Protein AF-A0A822LGP0-F1 (afdb_monomer_lite)

Secondary structure (DSSP, 8-state):
--HHHHHHHHHHHHHHHHHHHHHHHHHHHHHHHHHHHHHHHHHHHHHHHHHHHHHHHHHHHHHHHHHHHHHHHHHHHHHHHHHHHSSS--HHHHHHHHHHHHHHHHHHHHHHHHHHHHHHHHHHHHHHHHHH-HHHHHHHHHHHHHH----TTHHHHTTHHHHHHHHHHHHHHHHHHHHHHHTTT-

Organism: NCBI:txid1160280

Structure (mmCIF, N/CA/C/O backbone):
data_AF-A0A822LGP0-F1
#
_entry.id   AF-A0A822LGP0-F1
#
loop_
_atom_site.group_PDB
_atom_site.id
_atom_site.type_symbol
_atom_site.label_atom_id
_atom_site.label_alt_id
_atom_site.label_comp_id
_atom_site.label_asym_id
_atom_site.label_entity_id
_atom_site.label_seq_id
_atom_site.pdbx_PDB_ins_code
_atom_site.Cartn_x
_atom_site.Cartn_y
_atom_site.Cartn_z
_atom_site.occupancy
_atom_site.B_iso_or_equiv
_atom_site.auth_seq_id
_atom_site.auth_comp_id
_atom_site.auth_asym_id
_atom_site.auth_atom_id
_atom_site.pdbx_PDB_model_num
ATOM 1 N N . MET A 1 1 ? -51.149 17.209 74.337 1.00 57.47 1 MET A N 1
ATOM 2 C CA . MET A 1 1 ? -50.536 16.819 73.044 1.00 57.47 1 MET A CA 1
ATOM 3 C C . MET A 1 1 ? -51.115 15.470 72.631 1.00 57.47 1 MET A C 1
ATOM 5 O O . MET A 1 1 ? -50.887 14.489 73.326 1.00 57.47 1 MET A O 1
ATOM 9 N N . ASP A 1 2 ? -51.928 15.445 71.576 1.00 71.00 2 ASP A N 1
ATOM 10 C CA . ASP A 1 2 ? -52.703 14.275 71.132 1.00 71.00 2 ASP A CA 1
ATOM 11 C C . ASP A 1 2 ? -51.810 13.184 70.497 1.00 71.00 2 ASP A C 1
ATOM 13 O O . ASP A 1 2 ? -50.987 13.473 69.624 1.00 71.00 2 ASP A O 1
ATOM 17 N N . LYS A 1 3 ? -51.969 11.924 70.931 1.00 70.44 3 LYS A N 1
ATOM 18 C CA . LYS A 1 3 ? -51.226 10.752 70.423 1.00 70.44 3 LYS A CA 1
ATOM 19 C C . LYS A 1 3 ? -51.500 10.489 68.935 1.00 70.44 3 LYS A C 1
ATOM 21 O O . LYS A 1 3 ? -50.623 9.961 68.249 1.00 70.44 3 LYS A O 1
ATOM 26 N N . SER A 1 4 ? -52.668 10.885 68.425 1.00 71.00 4 SER A N 1
ATOM 27 C CA . SER A 1 4 ? -53.046 10.708 67.016 1.00 71.00 4 SER A CA 1
ATOM 28 C C . SER A 1 4 ? -52.166 11.537 66.068 1.00 71.00 4 SER A C 1
ATOM 30 O O . SER A 1 4 ? -51.710 11.049 65.029 1.00 71.00 4 SER A O 1
ATOM 32 N N . SER A 1 5 ? -51.821 12.770 66.461 1.00 72.25 5 SER A N 1
ATOM 33 C CA . SER A 1 5 ? -51.009 13.671 65.631 1.00 72.25 5 SER A CA 1
ATOM 34 C C . SER A 1 5 ? -49.542 13.234 65.523 1.00 72.25 5 SER A C 1
ATOM 36 O O . SER A 1 5 ? -48.952 13.339 64.444 1.00 72.25 5 SER A O 1
ATOM 38 N N . LYS A 1 6 ? -48.967 12.663 66.596 1.00 76.12 6 LYS A N 1
ATOM 39 C CA . LYS A 1 6 ? -47.601 12.107 66.589 1.00 76.12 6 LYS A CA 1
ATOM 40 C C . LYS A 1 6 ? -47.473 10.903 65.653 1.00 76.12 6 LYS A C 1
ATOM 42 O O . LYS A 1 6 ? -46.559 10.865 64.836 1.00 76.12 6 LYS A O 1
ATOM 47 N N . LYS A 1 7 ? -48.430 9.972 65.693 1.00 77.81 7 LYS A N 1
ATOM 48 C CA . LYS A 1 7 ? -48.413 8.760 64.853 1.00 77.81 7 LYS A CA 1
ATOM 49 C C . LYS A 1 7 ? -48.528 9.082 63.355 1.00 77.81 7 LYS A C 1
ATOM 51 O O . LYS A 1 7 ? -47.908 8.435 62.514 1.00 77.81 7 LYS A O 1
ATOM 56 N N . LYS A 1 8 ? -49.280 10.135 63.012 1.00 80.81 8 LYS A N 1
ATOM 57 C CA . LYS A 1 8 ? -49.404 10.637 61.633 1.00 80.81 8 LYS A CA 1
ATOM 58 C C . LYS A 1 8 ? -48.106 11.261 61.107 1.00 80.81 8 LYS A C 1
ATOM 60 O O . LYS A 1 8 ? -47.816 11.127 59.921 1.00 80.81 8 LYS A O 1
ATOM 65 N N . GLN A 1 9 ? -47.340 11.945 61.958 1.00 81.25 9 GLN A N 1
ATOM 66 C CA . GLN A 1 9 ? -46.025 12.492 61.597 1.00 81.25 9 GLN A CA 1
ATOM 67 C C . GLN A 1 9 ? -45.028 11.361 61.317 1.00 81.25 9 GLN A C 1
ATOM 69 O O . GLN A 1 9 ? -44.390 11.350 60.271 1.00 81.25 9 GLN A O 1
ATOM 74 N N . GLU A 1 10 ? -44.960 10.369 62.201 1.00 83.06 10 GLU A N 1
ATOM 75 C CA . GLU A 1 10 ? -44.023 9.242 62.120 1.00 83.06 10 GLU A CA 1
ATOM 76 C C . GLU A 1 10 ? -44.215 8.394 60.849 1.00 83.06 10 GLU A C 1
ATOM 78 O O . GLU A 1 10 ? -43.260 8.111 60.126 1.00 83.06 10 GLU A O 1
ATOM 83 N N . ASN A 1 11 ? -45.468 8.099 60.487 1.00 84.62 11 ASN A N 1
ATOM 84 C CA . ASN A 1 11 ? -45.787 7.415 59.230 1.00 84.62 11 ASN A CA 1
ATOM 85 C C . ASN A 1 11 ? -45.396 8.233 57.989 1.00 84.62 11 ASN A C 1
ATOM 87 O O . ASN A 1 11 ? -45.060 7.659 56.953 1.00 84.62 11 ASN A O 1
ATOM 91 N N . ARG A 1 12 ? -45.433 9.568 58.084 1.00 84.50 12 ARG A N 1
ATOM 92 C CA . ARG A 1 12 ? -45.050 10.458 56.984 1.00 84.50 12 ARG A CA 1
ATOM 93 C C . ARG A 1 12 ? -43.540 10.433 56.753 1.00 84.50 12 ARG A C 1
ATOM 95 O O . ARG A 1 12 ? -43.125 10.371 55.602 1.00 84.50 12 ARG A O 1
ATOM 102 N N . TRP A 1 13 ? -42.747 10.428 57.826 1.00 85.50 13 TRP A N 1
ATOM 103 C CA . TRP A 1 13 ? -41.287 10.296 57.761 1.00 85.50 13 TRP A CA 1
ATOM 104 C C . TRP A 1 13 ? -40.871 8.942 57.194 1.00 85.50 13 TRP A C 1
ATOM 106 O O . TRP A 1 13 ? -40.110 8.893 56.232 1.00 85.50 13 TRP A O 1
ATOM 116 N N . LYS A 1 14 ? -41.483 7.857 57.683 1.00 88.94 14 LYS A N 1
ATOM 117 C CA . LYS A 1 14 ? -41.232 6.504 57.174 1.00 88.94 14 LYS A CA 1
ATOM 118 C C . LYS A 1 14 ? -41.532 6.376 55.677 1.00 88.94 14 LYS A C 1
ATOM 120 O O . LYS A 1 14 ? -40.741 5.816 54.925 1.00 88.94 14 LYS A O 1
ATOM 125 N N . TRP A 1 15 ? -42.654 6.940 55.228 1.00 90.88 15 TRP A N 1
ATOM 126 C CA . TRP A 1 15 ? -43.003 6.971 53.807 1.00 90.88 15 TRP A CA 1
ATOM 127 C C . TRP A 1 15 ? -41.983 7.758 52.971 1.00 90.88 15 TRP A C 1
ATOM 129 O O . TRP A 1 15 ? -41.655 7.347 51.857 1.00 90.88 15 TRP A O 1
ATOM 139 N N . TRP A 1 16 ? -41.472 8.870 53.507 1.00 83.06 16 TRP A N 1
ATOM 140 C CA . TRP A 1 16 ? -40.491 9.718 52.831 1.00 83.06 16 TRP A CA 1
ATOM 141 C C . TRP A 1 16 ? -39.142 9.007 52.659 1.00 83.06 16 TRP A C 1
ATOM 143 O O . TRP A 1 16 ? -38.559 9.049 51.574 1.00 83.06 16 TRP A O 1
ATOM 153 N N . ASP A 1 17 ? -38.693 8.284 53.684 1.00 90.81 17 ASP A N 1
ATOM 154 C CA . ASP A 1 17 ? -37.463 7.489 53.637 1.00 90.81 17 ASP A CA 1
ATOM 155 C C . ASP A 1 17 ? -37.571 6.328 52.640 1.00 90.81 17 ASP A C 1
ATOM 157 O O . ASP A 1 17 ? -36.686 6.135 51.799 1.00 90.81 17 ASP A O 1
ATOM 161 N N . ASP A 1 18 ? -38.693 5.604 52.654 1.00 90.56 18 ASP A N 1
ATOM 162 C CA . ASP A 1 18 ? -38.962 4.525 51.698 1.00 90.56 18 ASP A CA 1
ATOM 163 C C . ASP A 1 18 ? -39.040 5.049 50.257 1.00 90.56 18 ASP A C 1
ATOM 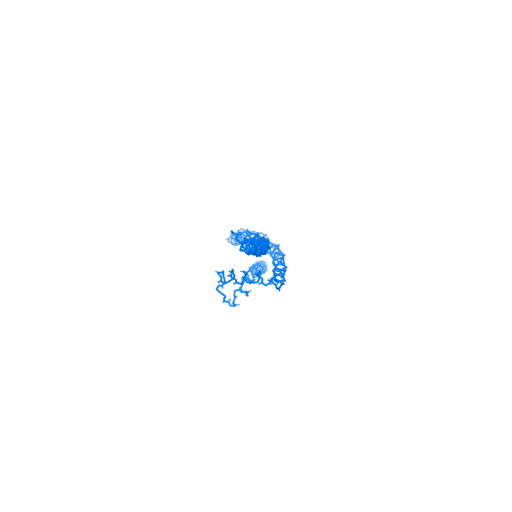165 O O . ASP A 1 18 ? -38.560 4.407 49.315 1.00 90.56 18 ASP A O 1
ATOM 169 N N . PHE A 1 19 ? -39.633 6.228 50.058 1.00 90.31 19 PHE A N 1
ATOM 170 C CA . PHE A 1 19 ? -39.686 6.879 48.753 1.00 90.31 19 PHE A CA 1
ATOM 171 C C . PHE A 1 19 ? -38.288 7.256 48.252 1.00 90.31 19 PHE A C 1
ATOM 173 O O . PHE A 1 19 ? -37.938 6.923 47.115 1.00 90.31 19 PHE A O 1
ATOM 180 N N . LYS A 1 20 ? -3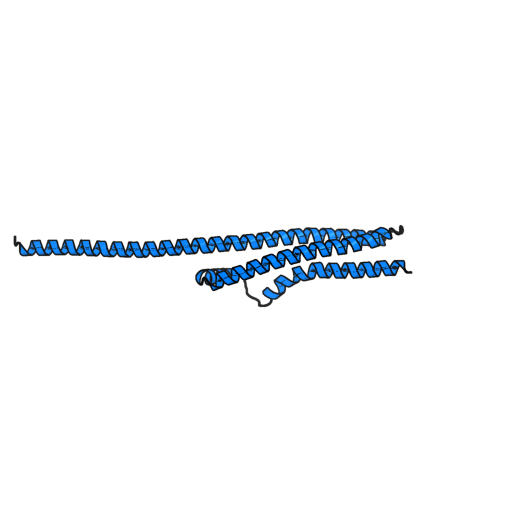7.468 7.879 49.103 1.00 90.62 20 LYS A N 1
ATOM 181 C CA . LYS A 1 20 ? -36.096 8.276 48.769 1.00 90.62 20 LYS A CA 1
ATOM 182 C C . LYS A 1 20 ? -35.235 7.067 48.402 1.00 90.62 20 LYS A C 1
ATOM 184 O O . LYS A 1 20 ? -34.623 7.053 47.337 1.00 90.62 20 LYS A O 1
ATOM 189 N N . LYS A 1 21 ? -35.296 6.001 49.205 1.00 89.62 21 LYS A N 1
ATOM 190 C CA . LYS A 1 21 ? -34.559 4.750 48.972 1.00 89.62 21 LYS A CA 1
ATOM 191 C C . LYS A 1 21 ? -34.918 4.098 47.635 1.00 89.62 21 LYS A C 1
ATOM 193 O O . LYS A 1 21 ? -34.033 3.635 46.915 1.00 89.62 21 LYS A O 1
ATOM 198 N N . ARG A 1 22 ? -36.205 4.095 47.264 1.00 87.56 22 ARG A N 1
ATOM 199 C CA . ARG A 1 22 ? -36.648 3.602 45.949 1.00 87.56 22 ARG A CA 1
ATOM 200 C C . ARG A 1 22 ? -36.094 4.452 44.810 1.00 87.56 22 ARG A C 1
ATOM 202 O O . ARG A 1 22 ? -35.614 3.891 43.829 1.00 87.56 22 ARG A O 1
ATOM 209 N N . ASN A 1 23 ? -36.127 5.775 44.932 1.00 90.44 23 ASN A N 1
ATOM 210 C CA . ASN A 1 23 ? -35.646 6.662 43.876 1.00 90.44 23 ASN A CA 1
ATOM 211 C C . ASN A 1 23 ? -34.127 6.546 43.665 1.00 90.44 23 ASN A C 1
ATOM 213 O O . ASN A 1 23 ? -33.660 6.433 42.532 1.00 90.44 23 ASN A O 1
ATOM 217 N N . ASP A 1 24 ? -33.366 6.468 44.756 1.00 90.50 24 ASP A N 1
ATOM 218 C CA . ASP A 1 24 ? -31.914 6.291 44.706 1.00 90.50 24 ASP A CA 1
ATOM 219 C C . ASP A 1 24 ? -31.536 4.932 44.099 1.00 90.50 24 ASP A C 1
ATOM 221 O O . ASP A 1 24 ? -30.607 4.842 43.296 1.00 90.50 24 ASP A O 1
ATOM 225 N N . SER A 1 25 ? -32.304 3.877 44.399 1.00 84.00 25 SER A N 1
ATOM 226 C CA . SER A 1 25 ? -32.097 2.557 43.791 1.00 84.00 25 SER A CA 1
ATOM 227 C C . SER A 1 25 ? -32.345 2.552 42.279 1.00 84.00 25 SER A C 1
ATOM 229 O O . SER A 1 25 ? -31.589 1.918 41.545 1.00 84.00 25 SER A O 1
ATOM 231 N N . LYS A 1 26 ? -33.349 3.302 41.800 1.00 84.69 26 LYS A N 1
ATOM 232 C CA . LYS A 1 26 ? -33.645 3.433 40.367 1.00 84.69 26 LYS A CA 1
ATOM 233 C C . LYS A 1 26 ? -32.542 4.188 39.636 1.00 84.69 26 LYS A C 1
ATOM 235 O O . LYS A 1 26 ? -32.011 3.668 38.662 1.00 84.69 26 LYS A O 1
ATOM 240 N N . LYS A 1 27 ? -32.115 5.338 40.169 1.00 84.19 27 LYS A N 1
ATOM 241 C CA . LYS A 1 27 ? -30.972 6.091 39.624 1.00 84.19 27 LYS A CA 1
ATOM 242 C C . LYS A 1 27 ? -29.701 5.255 39.572 1.00 84.19 27 LYS A C 1
ATOM 244 O O . LYS A 1 27 ? -28.950 5.324 38.604 1.00 84.19 27 LYS A O 1
ATOM 249 N N . LYS A 1 28 ? -29.453 4.455 40.611 1.00 85.81 28 LYS A N 1
ATOM 250 C CA . LYS A 1 28 ? -28.296 3.561 40.643 1.00 85.81 28 LYS A CA 1
ATOM 251 C C . LYS A 1 28 ? -28.371 2.517 39.532 1.00 85.81 28 LYS A C 1
ATOM 253 O O . LYS A 1 28 ? -27.360 2.295 38.878 1.00 85.81 28 LYS A O 1
ATOM 258 N N . GLN A 1 29 ? -29.539 1.917 39.298 1.00 79.69 29 GLN A N 1
ATOM 259 C CA . GLN A 1 29 ? -29.716 0.974 38.194 1.00 79.69 29 GLN A CA 1
ATOM 260 C C . GLN A 1 29 ? -29.517 1.647 36.832 1.00 79.69 29 GLN A C 1
ATOM 262 O O . GLN A 1 29 ? -28.735 1.146 36.036 1.00 79.69 29 GLN A O 1
ATOM 267 N N . GLU A 1 30 ? -30.142 2.798 36.579 1.00 81.81 30 GLU A N 1
ATOM 268 C CA . GLU A 1 30 ? -29.993 3.542 35.316 1.00 81.81 30 GLU A CA 1
ATOM 269 C C . GLU A 1 30 ? -28.530 3.898 35.017 1.00 81.81 30 GLU A C 1
ATOM 271 O O . GLU A 1 30 ? -28.046 3.678 33.906 1.00 81.81 30 GLU A O 1
ATOM 276 N N . ASN A 1 31 ? -27.796 4.381 36.023 1.00 87.75 31 ASN A N 1
ATOM 277 C CA . ASN A 1 31 ? -26.375 4.684 35.879 1.00 87.75 31 ASN A CA 1
ATOM 278 C C . ASN A 1 31 ? -25.537 3.432 35.603 1.00 87.75 31 ASN A C 1
ATOM 280 O O . ASN A 1 31 ? -24.585 3.503 34.832 1.00 87.75 31 ASN A O 1
ATOM 284 N N . TRP A 1 32 ? -25.884 2.300 36.218 1.00 78.31 32 TRP A N 1
ATOM 285 C CA . TRP A 1 32 ? -25.167 1.040 36.032 1.00 78.31 32 TRP A CA 1
ATOM 286 C C . TRP A 1 32 ? -25.363 0.480 34.620 1.00 78.31 32 TRP A C 1
ATOM 288 O O . TRP A 1 32 ? -24.386 0.101 33.981 1.00 78.31 32 TRP A O 1
ATOM 298 N N . TRP A 1 33 ? -26.593 0.525 34.094 1.00 72.88 33 TRP A N 1
ATOM 299 C CA . TRP A 1 33 ? -26.895 0.158 32.706 1.00 72.88 33 TRP A CA 1
ATOM 300 C C . TRP A 1 33 ? -26.157 1.041 31.702 1.00 72.88 33 TRP A C 1
ATOM 302 O O . TRP A 1 33 ? -25.609 0.536 30.727 1.00 72.88 33 TRP A O 1
ATOM 312 N N . LYS A 1 34 ? -26.097 2.353 31.959 1.00 81.25 34 LYS A N 1
ATOM 313 C CA . LYS A 1 34 ? -25.360 3.290 31.108 1.00 81.25 34 LYS A CA 1
ATOM 314 C C . LYS A 1 34 ? -23.862 2.971 31.074 1.00 81.25 34 LYS A C 1
ATOM 316 O O . LYS A 1 34 ? -23.286 2.902 29.997 1.00 81.25 34 LYS A O 1
ATOM 321 N N . TRP A 1 35 ? -23.264 2.726 32.240 1.00 74.69 35 TRP A N 1
ATOM 322 C CA . TRP A 1 35 ? -21.845 2.378 32.357 1.00 74.69 35 TRP A CA 1
ATOM 323 C C . TRP A 1 35 ? -21.497 1.073 31.636 1.00 74.69 35 TRP A C 1
ATOM 325 O O . TRP A 1 35 ? -20.501 1.018 30.921 1.00 74.69 35 TRP A O 1
ATOM 335 N N . TRP A 1 36 ? -22.339 0.045 31.781 1.00 70.44 36 TRP A N 1
ATOM 336 C CA . TRP A 1 36 ? -22.155 -1.241 31.102 1.00 70.44 36 TRP A CA 1
ATOM 337 C C . TRP A 1 36 ? -22.180 -1.102 29.580 1.00 70.44 36 TRP A C 1
ATOM 339 O O . TRP A 1 36 ? -21.322 -1.644 28.886 1.00 70.44 36 TRP A O 1
ATOM 349 N N . ASN A 1 37 ? -23.139 -0.330 29.069 1.00 75.44 37 ASN A N 1
ATOM 350 C CA . ASN A 1 37 ? -23.286 -0.106 27.638 1.00 75.44 37 ASN A CA 1
ATOM 351 C C . ASN A 1 37 ? -22.101 0.701 27.077 1.00 75.44 37 ASN A C 1
ATOM 353 O O . ASN A 1 37 ? -21.600 0.399 25.998 1.00 75.44 37 ASN A O 1
ATOM 357 N N . ASP A 1 38 ? -21.621 1.709 27.811 1.00 75.19 38 ASP A N 1
ATOM 358 C CA . ASP A 1 38 ? -20.452 2.500 27.413 1.00 75.19 38 ASP A CA 1
ATOM 359 C C . ASP A 1 38 ? -19.167 1.647 27.376 1.00 75.19 38 ASP A C 1
ATOM 361 O O . ASP A 1 38 ? -18.379 1.779 26.440 1.00 75.19 38 ASP A O 1
ATOM 365 N N . GLU A 1 39 ? -18.971 0.720 28.321 1.00 74.56 39 GLU A N 1
ATOM 366 C CA . GLU A 1 39 ? -17.800 -0.172 28.339 1.00 74.56 39 GLU A CA 1
ATOM 367 C C . GLU A 1 39 ? -17.783 -1.159 27.159 1.00 74.56 39 GLU A C 1
ATOM 369 O O . GLU A 1 39 ? -16.749 -1.349 26.512 1.00 74.56 39 GLU A O 1
ATOM 374 N N . GLU A 1 40 ? -18.925 -1.769 26.841 1.00 71.44 40 GLU A N 1
ATOM 375 C CA . GLU A 1 40 ? -19.053 -2.684 25.702 1.00 71.44 40 GLU A CA 1
ATOM 376 C C . GLU A 1 40 ? -18.828 -1.952 24.368 1.00 71.44 40 GLU A C 1
ATOM 378 O O . GLU A 1 40 ? -18.076 -2.416 23.503 1.00 71.44 40 GLU A O 1
ATOM 383 N N . ASN A 1 41 ? -19.373 -0.737 24.248 1.00 70.00 41 ASN A N 1
ATOM 384 C CA . ASN A 1 41 ? -19.141 0.133 23.099 1.00 70.00 41 ASN A CA 1
ATOM 385 C C . ASN A 1 41 ? -17.657 0.502 22.950 1.00 70.00 41 ASN A C 1
ATOM 387 O O . ASN A 1 41 ? -17.133 0.455 21.836 1.00 70.00 41 ASN A O 1
ATOM 391 N N . LEU A 1 42 ? -16.953 0.818 24.040 1.00 72.69 42 LEU A N 1
ATOM 392 C CA . LEU A 1 42 ? -15.520 1.137 24.014 1.00 72.69 42 LEU A CA 1
ATOM 393 C C . LEU A 1 42 ? -14.677 -0.041 23.513 1.00 72.69 42 LEU A C 1
ATOM 395 O O . LEU A 1 42 ? -13.857 0.147 22.613 1.00 72.69 42 LEU A O 1
ATOM 399 N N . LYS A 1 43 ? -14.934 -1.258 24.011 1.00 71.56 43 LYS A N 1
ATOM 400 C CA . LYS A 1 43 ? -14.244 -2.476 23.546 1.00 71.56 43 LYS A CA 1
ATOM 401 C C . LYS A 1 43 ? -14.476 -2.724 22.057 1.00 71.56 43 LYS A C 1
ATOM 403 O O . LYS A 1 43 ? -13.546 -3.071 21.330 1.00 71.56 43 LYS A O 1
ATOM 408 N N . SER A 1 44 ? -15.703 -2.501 21.582 1.00 66.31 44 SER A N 1
ATOM 409 C CA . SER A 1 44 ? -16.049 -2.668 20.167 1.00 66.31 44 SER A CA 1
ATOM 410 C C . SER A 1 44 ? -15.305 -1.670 19.258 1.00 66.31 44 SER A C 1
ATOM 412 O O . SER A 1 44 ? -14.828 -2.048 18.187 1.00 66.31 44 SER A O 1
ATOM 414 N N . ILE A 1 45 ? -15.139 -0.418 19.705 1.00 68.94 45 ILE A N 1
ATOM 415 C CA . ILE A 1 45 ? -14.408 0.645 18.996 1.00 68.94 45 ILE A CA 1
ATOM 416 C C . ILE A 1 45 ? -12.906 0.354 18.975 1.00 68.94 45 ILE A C 1
ATOM 418 O O . ILE A 1 45 ? -12.270 0.520 17.933 1.00 68.94 45 ILE A O 1
ATOM 422 N N . GLU A 1 46 ? -12.347 -0.102 20.095 1.00 71.62 46 GLU A N 1
ATOM 423 C CA . GLU A 1 46 ? -10.939 -0.487 20.207 1.00 71.62 46 GLU A CA 1
ATOM 424 C C . GLU A 1 46 ? -10.606 -1.639 19.252 1.00 71.62 46 GLU A C 1
ATOM 426 O O . GLU A 1 46 ? -9.677 -1.534 18.449 1.00 71.62 46 GLU A O 1
ATOM 431 N N . TYR A 1 47 ? -11.439 -2.683 19.234 1.00 67.12 47 TYR A N 1
ATOM 432 C CA . TYR A 1 47 ? -11.301 -3.803 18.301 1.00 67.12 47 TYR A CA 1
ATOM 433 C C . TYR A 1 47 ? -11.366 -3.345 16.836 1.00 67.12 47 TYR A C 1
ATOM 435 O O . TYR A 1 47 ? -10.604 -3.799 15.980 1.00 67.12 47 TYR A O 1
ATOM 443 N N . TYR A 1 48 ? -12.237 -2.378 16.545 1.00 65.69 48 TYR A N 1
ATOM 444 C CA . TYR A 1 48 ? -12.337 -1.754 15.229 1.00 65.69 48 TYR A CA 1
ATOM 445 C C . TYR A 1 48 ? -11.079 -0.976 14.831 1.00 65.69 48 TYR A C 1
ATOM 447 O O . TYR A 1 48 ? -10.671 -1.015 13.666 1.00 65.69 48 TYR A O 1
ATOM 455 N N . GLY A 1 49 ? -10.474 -0.271 15.789 1.00 68.50 49 GLY A N 1
ATOM 456 C CA . GLY A 1 49 ? -9.213 0.445 15.622 1.00 68.50 49 GLY A CA 1
ATOM 457 C C . GLY A 1 49 ? -8.055 -0.495 15.300 1.00 68.50 49 GLY A C 1
ATOM 458 O O . GLY A 1 49 ? -7.291 -0.209 14.379 1.00 68.50 49 GLY A O 1
ATOM 459 N N . LEU A 1 50 ? -7.982 -1.646 15.973 1.00 69.50 50 LEU A N 1
ATOM 460 C CA . LEU A 1 50 ? -6.956 -2.668 15.733 1.00 69.50 50 LEU A CA 1
ATOM 461 C C . LEU A 1 50 ? -7.033 -3.249 14.315 1.00 69.50 50 LEU A C 1
ATOM 463 O O . LEU A 1 50 ? -6.017 -3.342 13.630 1.00 69.50 50 LEU A O 1
ATOM 467 N N . ILE A 1 51 ? -8.238 -3.571 13.830 1.00 65.62 51 ILE A N 1
ATOM 468 C CA . ILE A 1 51 ? -8.425 -4.055 12.451 1.00 65.62 51 ILE A CA 1
ATOM 469 C C . ILE A 1 51 ? -7.998 -2.986 11.436 1.00 65.62 51 ILE A C 1
ATOM 471 O O . ILE A 1 51 ? -7.405 -3.299 10.406 1.00 65.62 51 ILE A O 1
ATOM 475 N N . ASP A 1 52 ? -8.310 -1.716 11.698 1.00 66.44 52 ASP A N 1
ATOM 476 C CA . ASP A 1 52 ? -7.924 -0.620 10.807 1.00 66.44 52 ASP A CA 1
ATOM 477 C C . ASP A 1 52 ? -6.403 -0.430 10.767 1.00 66.44 52 ASP A C 1
ATOM 479 O O . ASP A 1 52 ? -5.838 -0.261 9.686 1.00 66.44 52 ASP A O 1
ATOM 483 N N . GLN A 1 53 ? -5.740 -0.525 11.923 1.00 68.44 53 GLN A N 1
ATOM 484 C CA . GLN A 1 53 ? -4.283 -0.483 12.033 1.00 68.44 53 GLN A CA 1
ATOM 485 C C . GLN A 1 53 ? -3.616 -1.633 11.280 1.00 68.44 53 GLN A C 1
ATOM 487 O O . GLN A 1 53 ? -2.643 -1.390 10.567 1.00 68.44 53 GLN A O 1
ATOM 492 N N . GLU A 1 54 ? -4.150 -2.851 11.370 1.00 66.69 54 GLU A N 1
ATOM 493 C CA . GLU A 1 54 ? -3.599 -3.994 10.637 1.00 66.69 54 GLU A CA 1
ATOM 494 C C . GLU A 1 54 ? -3.737 -3.796 9.120 1.00 66.69 54 GLU A C 1
ATOM 496 O O . GLU A 1 54 ? -2.765 -3.938 8.381 1.00 66.69 54 GLU A O 1
ATOM 501 N N . ILE A 1 55 ? -4.893 -3.311 8.650 1.00 65.75 55 ILE A N 1
ATOM 502 C CA . ILE A 1 55 ? -5.098 -2.961 7.233 1.00 65.75 55 ILE A CA 1
ATOM 503 C C . ILE A 1 55 ? -4.121 -1.865 6.774 1.00 65.75 55 ILE A C 1
ATOM 505 O O . ILE A 1 55 ? -3.636 -1.898 5.638 1.00 65.75 55 ILE A O 1
ATOM 509 N N . HIS A 1 56 ? -3.831 -0.875 7.624 1.00 68.19 56 HIS A N 1
ATOM 510 C CA . HIS A 1 56 ? -2.874 0.193 7.307 1.00 68.19 56 HIS A CA 1
ATOM 511 C C . HIS A 1 56 ? -1.434 -0.328 7.285 1.00 68.19 56 HIS A C 1
ATOM 513 O O . HIS A 1 56 ? -0.636 0.081 6.437 1.00 68.19 56 HIS A O 1
ATOM 519 N N . ARG A 1 57 ? -1.099 -1.263 8.176 1.00 71.31 57 ARG A N 1
ATOM 520 C CA . ARG A 1 57 ? 0.199 -1.936 8.204 1.00 71.31 57 ARG A CA 1
ATOM 521 C C . ARG A 1 57 ? 0.426 -2.750 6.934 1.00 71.31 57 ARG A C 1
ATOM 523 O O . ARG A 1 57 ? 1.492 -2.632 6.329 1.00 71.31 57 ARG A O 1
ATOM 530 N N . GLU A 1 58 ? -0.572 -3.514 6.499 1.00 67.06 58 GLU A N 1
ATOM 531 C CA . GLU A 1 58 ? -0.518 -4.262 5.240 1.00 67.06 58 GLU A CA 1
ATOM 532 C C . GLU A 1 58 ? -0.366 -3.324 4.035 1.00 67.06 58 GLU A C 1
ATOM 534 O O . GLU A 1 58 ? 0.500 -3.556 3.189 1.00 67.06 58 GLU A O 1
ATOM 539 N N . HIS A 1 59 ? -1.108 -2.210 3.992 1.00 68.88 59 HIS A N 1
ATOM 540 C CA . HIS A 1 59 ? -0.943 -1.190 2.949 1.00 68.88 59 HIS A CA 1
ATOM 541 C C . HIS A 1 59 ? 0.474 -0.618 2.904 1.00 68.88 59 HIS A C 1
ATOM 543 O O . HIS A 1 59 ? 1.061 -0.537 1.827 1.00 68.88 59 HIS A O 1
ATOM 549 N N . ASN A 1 60 ? 1.044 -0.247 4.052 1.00 72.75 60 ASN A N 1
ATOM 550 C CA . ASN A 1 60 ? 2.409 0.276 4.111 1.00 72.75 60 ASN A CA 1
ATOM 551 C C . ASN A 1 60 ? 3.436 -0.758 3.642 1.00 72.75 60 ASN A C 1
ATOM 553 O O . ASN A 1 60 ? 4.391 -0.412 2.944 1.00 72.75 60 ASN A O 1
ATOM 557 N N . LEU A 1 61 ? 3.234 -2.034 3.976 1.00 73.56 61 LEU A N 1
ATOM 558 C CA . LEU A 1 61 ? 4.111 -3.111 3.529 1.00 73.56 61 LEU A CA 1
ATOM 559 C C . LEU A 1 61 ? 4.049 -3.292 2.004 1.00 73.56 61 LEU A C 1
ATOM 561 O O . LEU A 1 61 ? 5.091 -3.439 1.363 1.00 73.56 61 LEU A O 1
ATOM 565 N N . ILE A 1 62 ? 2.850 -3.238 1.416 1.00 71.69 62 ILE A N 1
ATOM 566 C CA . ILE A 1 62 ? 2.646 -3.295 -0.039 1.00 71.69 62 ILE A CA 1
ATOM 567 C C . ILE A 1 62 ? 3.275 -2.073 -0.716 1.00 71.69 62 ILE A C 1
ATOM 569 O O . ILE A 1 62 ? 4.027 -2.236 -1.675 1.00 71.69 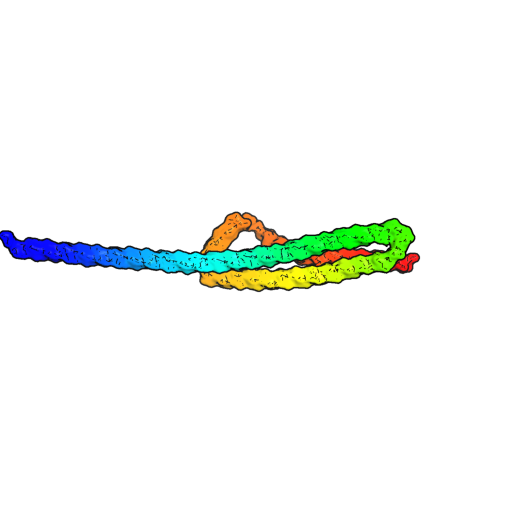62 ILE A O 1
ATOM 573 N N . ALA A 1 63 ? 3.022 -0.867 -0.203 1.00 69.38 63 ALA A N 1
ATOM 574 C CA . ALA A 1 63 ? 3.553 0.379 -0.750 1.00 69.38 63 ALA A CA 1
ATOM 575 C C . ALA A 1 63 ? 5.088 0.390 -0.747 1.00 69.38 63 ALA A C 1
ATOM 577 O O . ALA A 1 63 ? 5.707 0.739 -1.752 1.00 69.38 63 ALA A O 1
ATOM 578 N N . ASN A 1 64 ? 5.710 -0.078 0.338 1.00 74.75 64 ASN A N 1
ATOM 579 C CA . ASN A 1 64 ? 7.160 -0.222 0.417 1.00 74.75 64 ASN A CA 1
ATOM 580 C C . ASN A 1 64 ? 7.683 -1.194 -0.655 1.00 74.75 64 ASN A C 1
ATOM 582 O O . ASN A 1 64 ? 8.562 -0.835 -1.436 1.00 74.75 64 ASN A O 1
ATOM 586 N N . ARG A 1 65 ? 7.100 -2.398 -0.765 1.00 77.56 65 ARG A N 1
ATOM 587 C CA . ARG A 1 65 ? 7.482 -3.393 -1.791 1.00 77.56 65 ARG A CA 1
ATOM 588 C C . ARG A 1 65 ? 7.335 -2.844 -3.211 1.00 77.56 65 ARG A C 1
ATOM 590 O O . ARG A 1 65 ? 8.181 -3.100 -4.064 1.00 77.56 65 ARG A O 1
ATOM 597 N N . MET A 1 66 ? 6.284 -2.069 -3.451 1.00 74.12 66 MET A N 1
ATOM 598 C CA . MET A 1 66 ? 6.016 -1.435 -4.735 1.00 74.12 66 MET A CA 1
ATOM 599 C C . MET A 1 66 ? 7.046 -0.355 -5.071 1.00 74.12 66 MET A C 1
ATOM 601 O O . MET A 1 66 ? 7.510 -0.294 -6.206 1.00 74.12 66 MET A O 1
ATOM 605 N N . ASN A 1 67 ? 7.462 0.443 -4.087 1.00 79.12 67 ASN A N 1
ATOM 606 C CA . ASN A 1 67 ? 8.475 1.476 -4.278 1.00 79.12 67 ASN A CA 1
ATOM 607 C C . ASN A 1 67 ? 9.853 0.878 -4.617 1.00 79.12 67 ASN A C 1
ATOM 609 O O . ASN A 1 67 ? 10.504 1.305 -5.575 1.00 79.12 67 ASN A O 1
ATOM 613 N N . TRP A 1 68 ? 10.263 -0.176 -3.899 1.00 78.94 68 TRP A N 1
ATOM 614 C CA . TRP A 1 68 ? 11.485 -0.926 -4.216 1.00 78.94 68 TRP A CA 1
ATOM 615 C C . TRP A 1 68 ? 11.438 -1.513 -5.625 1.00 78.94 68 TRP A C 1
ATOM 617 O O . TRP A 1 68 ? 12.401 -1.385 -6.377 1.00 78.94 68 TRP A O 1
ATOM 627 N N . TYR A 1 69 ? 10.297 -2.082 -6.016 1.00 81.62 69 TYR A N 1
ATOM 628 C CA . TYR A 1 69 ? 10.112 -2.611 -7.361 1.00 81.62 69 TYR A CA 1
ATOM 629 C C . TYR A 1 69 ? 10.238 -1.535 -8.439 1.00 81.62 69 TYR A C 1
ATOM 631 O O . TYR A 1 69 ? 11.042 -1.700 -9.350 1.00 81.62 69 TYR A O 1
ATOM 639 N N . VAL A 1 70 ? 9.505 -0.423 -8.333 1.00 78.56 70 VAL A N 1
ATOM 640 C CA . VAL A 1 70 ? 9.549 0.672 -9.321 1.00 78.56 70 VAL A CA 1
ATOM 641 C C . VAL A 1 70 ? 10.964 1.238 -9.461 1.00 78.56 70 VAL A C 1
ATOM 643 O O . VAL A 1 70 ? 11.426 1.498 -10.575 1.00 78.56 70 VAL A O 1
ATOM 646 N N . THR A 1 71 ? 11.683 1.356 -8.345 1.00 85.81 71 THR A N 1
ATOM 647 C CA . THR A 1 71 ? 13.083 1.791 -8.330 1.00 85.81 71 THR A CA 1
ATOM 648 C C . THR A 1 71 ? 13.979 0.800 -9.081 1.00 85.81 71 THR A C 1
ATOM 650 O O . THR A 1 71 ? 14.723 1.197 -9.979 1.00 85.81 71 THR A O 1
ATOM 653 N N . SER A 1 72 ? 13.868 -0.503 -8.792 1.00 82.75 72 SER A N 1
ATOM 654 C CA . SER A 1 72 ? 14.617 -1.548 -9.502 1.00 82.75 72 SER A CA 1
ATOM 655 C C . SER A 1 72 ? 14.280 -1.610 -10.995 1.00 82.75 72 SER A C 1
ATOM 657 O O . SER A 1 72 ? 15.188 -1.750 -11.812 1.00 82.75 72 SER A O 1
ATOM 659 N N . GLN A 1 73 ? 13.005 -1.465 -11.368 1.00 83.00 73 GLN A N 1
ATOM 660 C CA . GLN A 1 73 ? 12.572 -1.455 -12.769 1.00 83.00 73 GLN A CA 1
ATOM 661 C C . GLN A 1 73 ? 13.159 -0.271 -13.537 1.00 83.00 73 GLN A C 1
ATOM 663 O O . GLN A 1 73 ? 13.656 -0.441 -14.646 1.00 83.00 73 GLN A O 1
ATOM 668 N N . SER A 1 74 ? 13.168 0.915 -12.930 1.00 86.44 74 SER A N 1
ATOM 669 C CA . SER A 1 74 ? 13.753 2.114 -13.541 1.00 86.44 74 SER A CA 1
ATOM 670 C C . SER A 1 74 ? 15.257 1.948 -13.779 1.00 86.44 74 SER A C 1
ATOM 672 O O . SER A 1 74 ? 15.767 2.320 -14.836 1.00 86.44 74 SER A O 1
ATOM 674 N N . PHE A 1 75 ? 15.964 1.321 -12.834 1.00 86.94 75 PHE A N 1
ATOM 675 C CA . PHE A 1 75 ? 17.386 1.016 -12.980 1.00 86.94 75 PHE A CA 1
ATOM 676 C C . PHE A 1 75 ? 17.657 -0.011 -14.089 1.00 86.94 75 PHE A C 1
ATOM 678 O O . PHE A 1 75 ? 18.526 0.210 -14.931 1.00 86.94 75 PHE A O 1
ATOM 685 N N . LEU A 1 76 ? 16.884 -1.102 -14.138 1.00 83.44 76 LEU A N 1
ATOM 686 C CA . LEU A 1 76 ? 16.958 -2.112 -15.203 1.00 83.44 76 LEU A CA 1
ATOM 687 C C . LEU A 1 76 ? 16.724 -1.493 -16.588 1.00 83.44 76 LEU A C 1
ATOM 689 O O . LEU A 1 76 ? 17.433 -1.817 -17.540 1.00 83.44 76 LEU A O 1
ATOM 693 N N . MET A 1 77 ? 15.769 -0.569 -16.686 1.00 81.75 77 MET A N 1
ATOM 694 C CA . MET A 1 77 ? 15.467 0.164 -17.913 1.00 81.75 77 MET A CA 1
ATOM 695 C C . MET A 1 77 ? 16.610 1.072 -18.361 1.00 81.75 77 MET A C 1
ATOM 697 O O . MET A 1 77 ? 16.992 1.052 -19.532 1.00 81.75 77 MET A O 1
ATOM 701 N N . ALA A 1 78 ? 17.196 1.829 -17.434 1.00 84.75 78 ALA A N 1
ATOM 702 C CA . ALA A 1 78 ? 18.363 2.654 -17.722 1.00 84.75 78 ALA A CA 1
ATOM 703 C C . ALA A 1 78 ? 19.555 1.793 -18.180 1.00 84.75 78 ALA A C 1
ATOM 705 O O . ALA A 1 78 ? 20.196 2.102 -19.185 1.00 84.75 78 ALA A O 1
ATOM 706 N N . ALA A 1 79 ? 19.806 0.672 -17.498 1.00 83.06 79 ALA A N 1
ATOM 707 C CA . ALA A 1 79 ? 20.857 -0.274 -17.866 1.00 83.06 79 ALA A CA 1
ATOM 708 C C . ALA A 1 79 ? 20.624 -0.892 -19.256 1.00 83.06 79 ALA A C 1
ATOM 710 O O . ALA A 1 79 ? 21.571 -1.037 -20.030 1.00 83.06 79 ALA A O 1
ATOM 711 N N . PHE A 1 80 ? 19.372 -1.206 -19.607 1.00 77.50 80 PHE A N 1
ATOM 712 C CA . PHE A 1 80 ? 19.018 -1.715 -20.932 1.00 77.50 80 PHE A CA 1
ATOM 713 C C . PHE A 1 80 ? 19.275 -0.676 -22.031 1.00 77.50 80 PHE A C 1
ATOM 715 O O . PHE A 1 80 ? 19.901 -0.998 -23.041 1.00 77.50 80 PHE A O 1
ATOM 722 N N . ALA A 1 81 ? 18.856 0.576 -21.821 1.00 80.44 81 ALA A N 1
ATOM 723 C CA . ALA A 1 81 ? 19.077 1.661 -22.777 1.00 80.44 81 ALA A CA 1
ATOM 724 C C . ALA A 1 81 ? 20.574 1.906 -23.036 1.00 80.44 81 ALA A C 1
ATOM 726 O O . ALA A 1 81 ? 21.000 2.018 -24.186 1.00 80.44 81 ALA A O 1
ATOM 727 N N . VAL A 1 82 ? 21.394 1.907 -21.979 1.00 79.38 82 VAL A N 1
ATOM 728 C CA . VAL A 1 82 ? 22.857 2.040 -22.093 1.00 79.38 82 VAL A CA 1
ATOM 729 C C . VAL A 1 82 ? 23.476 0.833 -22.804 1.00 79.38 82 VAL A C 1
ATOM 731 O O . VAL A 1 82 ? 24.353 1.002 -23.651 1.00 79.38 82 VAL A O 1
ATOM 734 N N . SER A 1 83 ? 22.997 -0.382 -22.517 1.00 74.81 83 SER A N 1
ATOM 735 C CA . SER A 1 83 ? 23.477 -1.606 -23.172 1.00 74.81 83 SER A CA 1
ATOM 736 C C . SER A 1 83 ? 23.169 -1.651 -24.673 1.00 74.81 83 SER A C 1
ATOM 738 O O . SER A 1 83 ? 23.865 -2.369 -25.389 1.00 74.81 83 SER A O 1
ATOM 740 N N . GLY A 1 84 ? 22.137 -0.947 -25.145 1.00 67.62 84 GLY A N 1
ATOM 741 C CA . GLY A 1 84 ? 21.780 -0.875 -26.564 1.00 67.62 84 GLY A CA 1
ATOM 742 C C . GLY A 1 84 ? 22.563 0.174 -27.363 1.00 67.62 84 GLY A C 1
ATOM 743 O O . GLY A 1 84 ? 22.699 0.026 -28.572 1.00 67.62 84 GLY A O 1
ATOM 744 N N . ASN A 1 85 ? 23.089 1.213 -26.704 1.00 68.88 85 ASN A N 1
ATOM 745 C CA . ASN A 1 85 ? 23.738 2.357 -27.360 1.00 68.88 85 ASN A CA 1
ATOM 746 C C . ASN A 1 85 ? 25.255 2.184 -27.586 1.00 68.88 85 ASN A C 1
ATOM 748 O O . ASN A 1 85 ? 25.849 2.883 -28.402 1.00 68.88 85 ASN A O 1
ATOM 752 N N . ASN A 1 86 ? 25.911 1.273 -26.863 1.00 58.47 86 ASN A N 1
ATOM 753 C CA . ASN A 1 86 ? 27.356 1.078 -26.982 1.00 58.47 86 ASN A CA 1
ATOM 754 C C . ASN A 1 86 ? 27.708 0.073 -28.096 1.00 58.47 86 ASN A C 1
ATOM 756 O O . ASN A 1 86 ? 27.215 -1.051 -28.107 1.00 58.47 86 ASN A O 1
ATOM 760 N N . ASN A 1 87 ? 28.647 0.448 -28.978 1.00 57.09 87 ASN A N 1
ATOM 761 C CA . ASN A 1 87 ? 29.183 -0.376 -30.082 1.00 57.09 87 ASN A CA 1
ATOM 762 C C . ASN A 1 87 ? 29.796 -1.725 -29.641 1.00 57.09 87 ASN A C 1
ATOM 764 O O . ASN A 1 87 ? 30.058 -2.601 -30.464 1.00 57.09 87 ASN A O 1
ATOM 768 N N . TYR A 1 88 ? 30.000 -1.925 -28.339 1.00 55.47 88 TYR A N 1
ATOM 769 C CA . TYR A 1 88 ? 30.345 -3.211 -27.747 1.00 55.47 88 TYR A CA 1
ATOM 770 C C . TYR A 1 88 ? 29.040 -3.978 -27.509 1.00 55.47 88 TYR A C 1
ATOM 772 O O . TYR A 1 88 ? 28.373 -3.766 -26.497 1.00 55.47 88 TYR A O 1
ATOM 780 N N . ARG A 1 89 ? 28.651 -4.853 -28.451 1.00 55.19 89 ARG A N 1
ATOM 781 C CA . ARG A 1 89 ? 27.494 -5.760 -28.318 1.00 55.19 89 ARG A CA 1
ATOM 782 C C . ARG A 1 89 ? 27.680 -6.661 -27.090 1.00 55.19 89 ARG A C 1
ATOM 784 O O . ARG A 1 89 ? 28.055 -7.824 -27.210 1.00 55.19 89 ARG A O 1
ATOM 791 N N . LEU A 1 90 ? 27.331 -6.167 -25.904 1.00 61.94 90 LEU A N 1
ATOM 792 C CA . LEU A 1 90 ? 27.063 -6.964 -24.707 1.00 61.94 90 LEU A CA 1
ATOM 793 C C . LEU A 1 90 ? 25.719 -7.673 -24.905 1.00 61.94 90 LEU A C 1
ATOM 795 O O . LEU A 1 90 ? 24.767 -7.502 -24.146 1.00 61.94 90 LEU A O 1
ATOM 799 N N . GLY A 1 91 ? 25.622 -8.472 -25.969 1.00 62.50 91 GLY A N 1
ATOM 800 C CA . GLY A 1 91 ? 24.391 -9.141 -26.360 1.00 62.50 91 GLY A CA 1
ATOM 801 C C . GLY A 1 91 ? 23.850 -10.040 -25.249 1.00 62.50 91 GLY A C 1
ATOM 802 O O . GLY A 1 91 ? 22.655 -10.314 -25.229 1.00 62.50 91 GLY A O 1
ATOM 803 N N . PHE A 1 92 ? 24.701 -10.498 -24.330 1.00 66.31 92 PHE A N 1
ATOM 804 C CA . PHE A 1 92 ? 24.267 -11.232 -23.148 1.00 66.31 92 PHE A CA 1
ATOM 805 C C . PHE A 1 92 ? 23.511 -10.342 -22.145 1.00 66.31 92 PHE A C 1
ATOM 807 O O . PHE A 1 92 ? 22.431 -10.732 -21.714 1.00 66.31 92 PHE A O 1
ATOM 814 N N . LEU A 1 93 ? 23.991 -9.126 -21.838 1.00 69.25 93 LEU A N 1
ATOM 815 C CA . LEU A 1 93 ? 23.290 -8.195 -20.935 1.00 69.25 93 LEU A CA 1
ATOM 816 C C . LEU A 1 93 ? 21.918 -7.796 -21.484 1.00 69.25 93 LEU A C 1
ATOM 818 O O . LEU A 1 93 ? 20.946 -7.770 -20.737 1.00 69.25 93 LEU A O 1
ATOM 822 N N . SER A 1 94 ? 21.829 -7.547 -22.792 1.00 69.25 94 SER A N 1
ATOM 823 C CA . SER A 1 94 ? 20.574 -7.165 -23.449 1.00 69.25 94 SER A CA 1
ATOM 824 C C . SER A 1 94 ? 19.482 -8.247 -23.351 1.00 69.25 94 SER A C 1
ATOM 826 O O . SER A 1 94 ? 18.302 -7.919 -23.381 1.00 69.25 94 SER A O 1
ATOM 828 N N . ILE A 1 95 ? 19.851 -9.521 -23.152 1.00 69.62 95 ILE A N 1
ATOM 829 C CA . ILE A 1 95 ? 18.911 -10.628 -22.889 1.00 69.62 95 ILE A CA 1
ATOM 830 C C . ILE A 1 95 ? 18.718 -10.858 -21.383 1.00 69.62 95 ILE A C 1
ATOM 832 O O . ILE A 1 95 ? 17.613 -11.141 -20.928 1.00 69.62 95 ILE A O 1
ATOM 836 N N . PHE A 1 96 ? 19.779 -10.724 -20.588 1.00 77.44 96 PHE A N 1
ATOM 837 C CA . PHE A 1 96 ? 19.735 -10.999 -19.153 1.00 77.44 96 PHE A CA 1
ATOM 838 C C . PHE A 1 96 ? 18.896 -9.969 -18.379 1.00 77.44 96 PHE A C 1
ATOM 840 O O . PHE A 1 96 ? 18.131 -10.333 -17.488 1.00 77.44 96 PHE A O 1
ATOM 847 N N . LEU A 1 97 ? 18.980 -8.689 -18.755 1.00 80.62 97 LEU A N 1
ATOM 848 C CA . LEU A 1 97 ? 18.210 -7.592 -18.156 1.00 80.62 97 LEU A CA 1
ATOM 849 C C . LEU A 1 97 ? 16.682 -7.797 -18.264 1.00 80.62 97 LEU A C 1
ATOM 851 O O . LEU A 1 97 ? 16.018 -7.741 -17.227 1.00 80.62 97 LEU A O 1
ATOM 855 N N . PRO A 1 98 ? 16.098 -8.099 -19.443 1.00 76.56 98 PRO A N 1
ATOM 856 C CA . PRO A 1 98 ? 14.667 -8.376 -19.542 1.00 76.56 98 PRO A CA 1
ATOM 857 C C . PRO A 1 98 ? 14.235 -9.652 -18.815 1.00 76.56 98 PRO A C 1
ATOM 859 O O . PRO A 1 98 ? 13.152 -9.670 -18.235 1.00 76.56 98 PRO A O 1
ATOM 862 N N . ILE A 1 99 ? 15.079 -10.690 -18.750 1.00 78.25 99 ILE A N 1
ATOM 863 C CA . ILE A 1 99 ? 14.791 -11.892 -17.945 1.00 78.25 99 ILE A CA 1
ATOM 864 C C . ILE A 1 99 ? 14.673 -11.534 -16.456 1.00 78.25 99 ILE A C 1
ATOM 866 O O . ILE A 1 99 ? 13.722 -11.952 -15.792 1.00 78.25 99 ILE A O 1
ATOM 870 N N . LEU A 1 100 ? 15.595 -10.720 -15.933 1.00 81.75 100 LEU A N 1
ATOM 871 C CA . LEU A 1 100 ? 15.517 -10.218 -14.559 1.00 81.75 100 LEU A CA 1
ATOM 872 C C . LEU A 1 100 ? 14.274 -9.344 -14.337 1.00 81.75 100 LEU A C 1
ATOM 874 O O . LEU A 1 100 ? 13.622 -9.458 -13.296 1.00 81.75 100 LEU A O 1
ATOM 878 N N . GLY A 1 101 ? 13.905 -8.515 -15.317 1.00 79.00 101 GLY A N 1
ATOM 879 C CA . GLY A 1 101 ? 12.666 -7.733 -15.306 1.00 79.00 101 GLY A CA 1
ATOM 880 C C . GLY A 1 101 ? 11.412 -8.608 -15.189 1.00 79.00 101 GLY A C 1
ATOM 881 O O . GLY A 1 101 ? 10.548 -8.351 -14.348 1.00 79.00 101 GLY A O 1
ATOM 882 N N . ILE A 1 102 ? 11.340 -9.700 -15.952 1.00 79.31 102 ILE A N 1
ATOM 883 C CA . ILE A 1 102 ? 10.239 -10.677 -15.899 1.00 79.31 102 ILE A CA 1
ATOM 884 C C . ILE A 1 102 ? 10.195 -11.380 -14.536 1.00 79.31 102 ILE A C 1
ATOM 886 O O . ILE A 1 102 ? 9.135 -11.438 -13.907 1.00 79.31 102 ILE A O 1
ATOM 890 N N . LEU A 1 103 ? 11.338 -11.874 -14.050 1.00 82.00 103 LEU A N 1
ATOM 891 C CA . LEU A 1 103 ? 11.422 -12.610 -12.786 1.00 82.00 103 LEU A CA 1
ATOM 892 C C . LEU A 1 103 ? 11.001 -11.740 -11.594 1.00 82.00 103 LEU A C 1
ATOM 894 O O . LEU A 1 103 ? 10.187 -12.151 -10.767 1.00 82.00 103 LEU A O 1
ATOM 898 N N . THR A 1 104 ? 11.511 -10.509 -11.530 1.00 76.56 104 THR A N 1
ATOM 899 C CA . THR A 1 104 ? 11.157 -9.550 -10.473 1.00 76.56 104 THR A CA 1
ATOM 900 C C . THR A 1 104 ? 9.684 -9.144 -10.538 1.00 76.56 104 THR A C 1
ATOM 902 O O . THR A 1 104 ? 9.039 -9.037 -9.494 1.00 76.56 104 THR A O 1
ATOM 905 N N . SER A 1 105 ? 9.116 -9.000 -11.740 1.00 79.12 105 SER A N 1
ATOM 906 C CA . SER A 1 105 ? 7.682 -8.736 -11.936 1.00 79.12 105 SER A CA 1
ATOM 907 C C . SER A 1 105 ? 6.810 -9.892 -11.445 1.00 79.12 105 SER A C 1
ATOM 909 O O . SER A 1 105 ? 5.786 -9.659 -10.804 1.00 79.12 105 SER A O 1
ATOM 911 N N . PHE A 1 106 ? 7.233 -11.138 -11.674 1.00 78.56 106 PHE A N 1
ATOM 912 C CA . PHE A 1 106 ? 6.521 -12.323 -11.197 1.00 78.56 106 PHE A CA 1
ATOM 913 C C . PHE A 1 106 ? 6.523 -12.423 -9.664 1.00 78.56 106 PHE A C 1
ATOM 915 O O . PHE A 1 106 ? 5.469 -12.605 -9.053 1.00 78.56 106 PHE A O 1
ATOM 922 N N . ILE A 1 107 ? 7.687 -12.234 -9.029 1.00 77.50 107 ILE A N 1
ATOM 923 C CA . ILE A 1 107 ? 7.839 -12.281 -7.564 1.00 77.50 107 ILE A CA 1
ATOM 924 C C . ILE A 1 107 ? 6.980 -11.203 -6.888 1.00 77.50 107 ILE A C 1
ATOM 926 O O . ILE A 1 107 ? 6.244 -11.483 -5.938 1.00 77.50 107 ILE A O 1
ATOM 930 N N . ILE A 1 108 ? 7.039 -9.970 -7.395 1.00 76.12 108 ILE A N 1
ATOM 931 C CA . ILE A 1 108 ? 6.253 -8.848 -6.868 1.00 76.12 108 ILE A CA 1
ATOM 932 C C . ILE A 1 108 ? 4.760 -9.081 -7.115 1.00 76.12 108 ILE A C 1
ATOM 934 O O . ILE A 1 108 ? 3.962 -8.889 -6.200 1.00 76.12 108 ILE A O 1
ATOM 938 N N . GLY A 1 109 ? 4.379 -9.578 -8.296 1.00 71.50 109 GLY A N 1
ATOM 939 C CA . GLY A 1 109 ? 2.999 -9.942 -8.616 1.00 71.50 109 GLY A CA 1
ATOM 940 C C . GLY A 1 1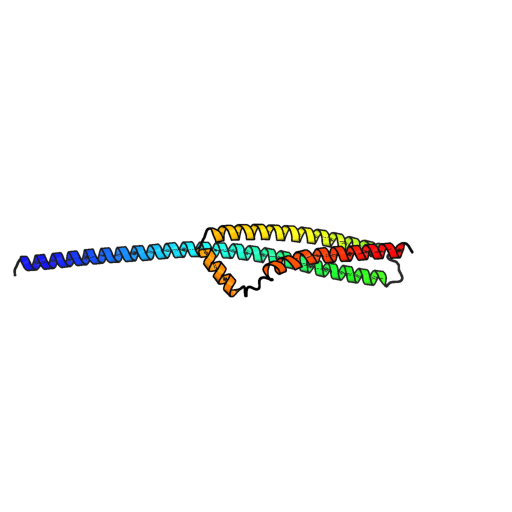09 ? 2.415 -10.975 -7.648 1.00 71.50 109 GLY A C 1
ATOM 941 O O . GLY A 1 109 ? 1.321 -10.770 -7.124 1.00 71.50 109 GLY A O 1
ATOM 942 N N . ALA A 1 110 ? 3.160 -12.040 -7.338 1.00 73.19 110 ALA A N 1
ATOM 943 C CA . ALA A 1 110 ? 2.749 -13.052 -6.365 1.00 73.19 110 ALA A CA 1
ATOM 944 C C . ALA A 1 110 ? 2.616 -12.473 -4.944 1.00 73.19 110 ALA A C 1
ATOM 946 O O . ALA A 1 110 ? 1.634 -12.741 -4.250 1.00 73.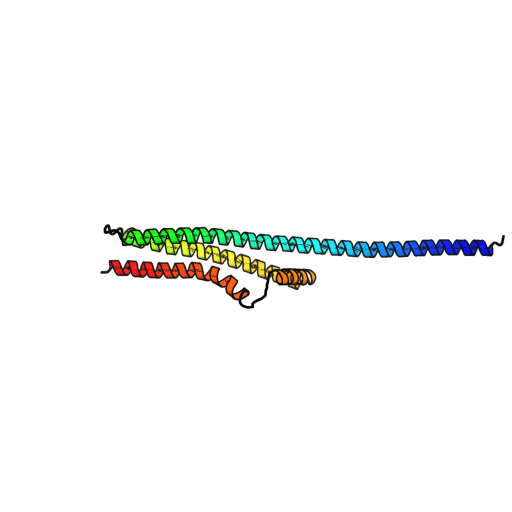19 110 ALA A O 1
ATOM 947 N N . SER A 1 111 ? 3.564 -11.628 -4.531 1.00 71.31 111 SER A N 1
ATOM 948 C CA . SER A 1 111 ? 3.523 -10.925 -3.244 1.00 71.31 111 SER A CA 1
ATOM 949 C C . SER A 1 111 ? 2.299 -10.009 -3.120 1.00 71.31 111 SER A C 1
ATOM 951 O O . SER A 1 111 ? 1.633 -10.019 -2.084 1.00 71.31 111 SER A O 1
ATOM 953 N N . LEU A 1 112 ? 1.985 -9.222 -4.155 1.00 69.75 112 LEU A N 1
ATOM 954 C CA . LEU A 1 112 ? 0.788 -8.378 -4.163 1.00 69.75 112 LEU A CA 1
ATOM 955 C C . LEU A 1 112 ? -0.485 -9.220 -4.160 1.00 69.75 112 LEU A C 1
ATOM 957 O O . LEU A 1 112 ? -1.418 -8.895 -3.435 1.00 69.75 112 LEU A O 1
ATOM 961 N N . TYR A 1 113 ? -0.526 -10.315 -4.918 1.00 72.88 113 TYR A N 1
ATOM 962 C CA . TYR A 1 113 ? -1.686 -11.202 -4.943 1.00 72.88 113 TYR A CA 1
ATOM 963 C C . TYR A 1 113 ? -1.977 -11.806 -3.563 1.00 72.88 113 TYR A C 1
ATOM 965 O O . TYR A 1 113 ? -3.125 -11.796 -3.118 1.00 72.88 113 TYR A O 1
ATOM 973 N N . ALA A 1 114 ? -0.942 -12.276 -2.862 1.00 71.56 114 ALA A N 1
ATOM 974 C CA . ALA A 1 114 ? -1.073 -12.796 -1.505 1.00 71.56 114 ALA A CA 1
ATOM 975 C C . ALA A 1 114 ? -1.587 -11.727 -0.528 1.00 71.56 114 ALA A C 1
ATOM 977 O O . ALA A 1 114 ? -2.496 -12.000 0.252 1.00 71.56 114 ALA A O 1
ATOM 978 N N . ALA A 1 115 ? -1.060 -10.503 -0.616 1.00 66.75 115 ALA A N 1
ATOM 979 C CA . ALA A 1 115 ? -1.476 -9.402 0.246 1.00 66.75 115 ALA A CA 1
ATOM 980 C C . ALA A 1 115 ? -2.922 -8.956 -0.038 1.00 66.75 115 ALA A C 1
ATOM 982 O O . ALA A 1 115 ? -3.710 -8.803 0.886 1.00 66.75 115 ALA A O 1
ATOM 983 N N . ILE A 1 116 ? -3.320 -8.852 -1.310 1.00 67.19 116 ILE A N 1
ATOM 984 C CA . ILE A 1 116 ? -4.705 -8.533 -1.695 1.00 67.19 116 ILE A CA 1
ATOM 985 C C . ILE A 1 116 ? -5.670 -9.605 -1.180 1.00 67.19 116 ILE A C 1
ATOM 987 O O . ILE A 1 116 ? -6.750 -9.278 -0.693 1.00 67.19 116 ILE A O 1
ATOM 991 N N . LYS A 1 117 ? -5.287 -10.883 -1.263 1.00 70.94 117 LYS A N 1
ATOM 992 C CA . LYS A 1 117 ? -6.104 -11.984 -0.746 1.00 70.94 117 LYS A CA 1
ATOM 993 C C . LYS A 1 117 ? -6.266 -11.900 0.775 1.00 70.94 117 LYS A C 1
ATOM 995 O O . LYS A 1 117 ? -7.383 -12.063 1.254 1.00 70.94 117 LYS A O 1
ATOM 1000 N N . ALA A 1 118 ? -5.195 -11.597 1.511 1.00 65.81 118 ALA A N 1
ATOM 1001 C CA . ALA A 1 118 ? -5.253 -11.388 2.960 1.00 65.81 118 ALA A CA 1
ATOM 1002 C C . ALA A 1 118 ? -6.185 -10.217 3.329 1.00 65.81 118 ALA A C 1
ATOM 1004 O O . ALA A 1 118 ? -7.081 -10.365 4.161 1.00 65.81 118 ALA A O 1
ATOM 1005 N N . MET A 1 119 ? -6.072 -9.099 2.610 1.00 63.56 119 MET A N 1
ATOM 1006 C CA . MET A 1 119 ? -6.928 -7.927 2.803 1.00 63.56 119 MET A CA 1
ATOM 1007 C C . MET A 1 119 ? -8.403 -8.207 2.491 1.00 63.56 119 MET A C 1
ATOM 1009 O O . MET A 1 119 ? -9.287 -7.708 3.188 1.00 63.56 119 MET A O 1
ATOM 1013 N N . ASP A 1 120 ? -8.698 -8.995 1.454 1.00 67.88 120 ASP A N 1
ATOM 1014 C CA . ASP A 1 120 ? -10.074 -9.351 1.087 1.00 67.88 120 ASP A CA 1
ATOM 1015 C C . ASP A 1 120 ? -10.722 -10.280 2.127 1.00 67.88 120 ASP A C 1
ATOM 1017 O O . ASP A 1 120 ? -11.900 -10.122 2.471 1.00 67.88 120 ASP A O 1
ATOM 1021 N N . GLN A 1 121 ? -9.933 -11.188 2.712 1.00 67.06 121 GLN A N 1
ATOM 1022 C CA . GLN A 1 121 ? -10.364 -12.013 3.842 1.00 67.06 121 GLN A CA 1
ATOM 1023 C C . GLN A 1 121 ? -10.689 -11.143 5.064 1.00 67.06 121 GLN A C 1
ATOM 1025 O O . GLN A 1 121 ? -11.805 -11.232 5.585 1.00 67.06 121 GLN A O 1
ATOM 1030 N N . LEU A 1 122 ? -9.800 -10.214 5.438 1.00 64.50 122 LEU A N 1
ATOM 1031 C CA . LEU A 1 122 ? -10.046 -9.262 6.530 1.00 64.50 122 LEU A CA 1
ATOM 1032 C C . LEU A 1 122 ? -11.288 -8.395 6.278 1.00 64.50 122 LEU A C 1
ATOM 1034 O O . LEU A 1 122 ? -12.097 -8.161 7.178 1.00 64.50 122 LEU A O 1
ATOM 1038 N N . LYS A 1 123 ? -11.484 -7.923 5.042 1.00 64.25 123 LYS A N 1
ATOM 1039 C CA . LYS A 1 123 ? -12.633 -7.084 4.670 1.00 64.25 123 LYS A CA 1
ATOM 1040 C C . LYS A 1 123 ? -13.951 -7.854 4.756 1.00 64.25 123 LYS A C 1
ATOM 1042 O O . LYS A 1 123 ? -14.972 -7.291 5.163 1.00 64.25 123 LYS A O 1
ATOM 1047 N N . THR A 1 124 ? -13.932 -9.136 4.404 1.00 67.31 124 THR A N 1
ATOM 1048 C CA . THR A 1 124 ? -15.096 -10.026 4.483 1.00 67.31 124 THR A CA 1
ATOM 1049 C C . THR A 1 124 ? -15.475 -10.324 5.932 1.00 67.31 124 THR A C 1
ATOM 1051 O O . THR A 1 124 ? -16.658 -10.266 6.282 1.00 67.31 124 THR A O 1
ATOM 1054 N N . GLU A 1 125 ? -14.491 -10.563 6.798 1.00 66.31 125 GLU A N 1
ATOM 1055 C CA . GLU A 1 125 ? -14.710 -10.755 8.235 1.00 66.31 125 GLU A CA 1
ATOM 1056 C C . GLU A 1 125 ? -15.230 -9.480 8.903 1.00 66.31 125 GLU A C 1
ATOM 1058 O O . GLU A 1 125 ? -16.263 -9.510 9.578 1.00 66.31 125 GLU A O 1
ATOM 1063 N N . LYS A 1 126 ? -14.629 -8.326 8.593 1.00 61.06 126 LYS A N 1
ATOM 1064 C CA . LYS A 1 126 ? -15.088 -7.009 9.060 1.00 61.06 126 LYS A CA 1
ATOM 1065 C C . LYS A 1 126 ? -16.546 -6.743 8.674 1.00 61.06 126 LYS A C 1
ATOM 1067 O O . LYS A 1 126 ? -17.319 -6.226 9.480 1.00 61.06 126 LYS A O 1
ATOM 1072 N N . LYS A 1 127 ? -16.959 -7.140 7.463 1.00 64.88 127 LYS A N 1
ATOM 1073 C CA . LYS A 1 127 ? -18.344 -7.002 6.982 1.00 64.88 127 LYS A CA 1
ATOM 1074 C C . LYS A 1 127 ? -19.325 -7.925 7.712 1.00 64.88 127 LYS A C 1
ATOM 1076 O O . LYS A 1 127 ? -20.471 -7.528 7.912 1.00 64.88 127 LYS A O 1
ATOM 1081 N N . ARG A 1 128 ? -18.909 -9.133 8.112 1.00 65.69 128 ARG A N 1
ATOM 1082 C CA . ARG A 1 128 ? -19.740 -10.037 8.929 1.00 65.69 128 ARG A CA 1
ATOM 1083 C C . ARG A 1 128 ? -19.974 -9.471 10.325 1.00 65.69 128 ARG A C 1
ATOM 1085 O O . ARG A 1 128 ? -21.127 -9.392 10.739 1.00 65.69 128 ARG A O 1
ATOM 1092 N N . ILE A 1 129 ? -18.915 -9.005 10.983 1.00 64.31 129 ILE A N 1
ATOM 1093 C CA . ILE A 1 129 ? -18.985 -8.421 12.331 1.00 64.31 129 ILE A CA 1
ATOM 1094 C C . ILE A 1 129 ? -19.867 -7.161 12.323 1.00 64.31 129 ILE A C 1
ATOM 1096 O O . ILE A 1 129 ? -20.767 -7.023 13.145 1.00 64.31 129 ILE A O 1
ATOM 1100 N N . LEU A 1 130 ? -19.717 -6.299 11.310 1.00 64.56 130 LEU A N 1
ATOM 1101 C CA . LEU A 1 130 ? -20.577 -5.122 11.110 1.00 64.56 130 LEU A CA 1
ATOM 1102 C C . LEU A 1 130 ? -22.056 -5.433 10.913 1.00 64.56 130 LEU A C 1
ATOM 1104 O O . LEU A 1 130 ? -22.910 -4.619 11.250 1.00 64.56 130 LEU A O 1
ATOM 1108 N N . LYS A 1 131 ? -22.368 -6.561 10.271 1.00 64.62 131 LYS A N 1
ATOM 1109 C CA . LYS A 1 131 ? -23.754 -6.943 9.995 1.00 64.62 131 LYS A CA 1
ATOM 1110 C C . LYS A 1 131 ? -24.436 -7.497 11.246 1.00 64.62 131 LYS A C 1
ATOM 1112 O O . LYS A 1 131 ? -25.655 -7.411 11.354 1.00 64.62 131 LYS A O 1
ATOM 1117 N N . GLN A 1 132 ? -23.651 -8.071 12.152 1.00 65.06 132 GLN A N 1
ATOM 1118 C CA . GLN A 1 132 ? -24.120 -8.613 13.419 1.00 65.06 132 GLN A CA 1
ATOM 1119 C C . GLN A 1 132 ? -24.331 -7.513 14.465 1.00 65.06 132 GLN A C 1
ATOM 1121 O O . GLN A 1 132 ? -25.258 -7.611 15.263 1.00 65.06 132 GLN A O 1
ATOM 1126 N N . ASP A 1 133 ? -23.533 -6.445 14.414 1.00 62.12 133 ASP A N 1
ATOM 1127 C CA . ASP A 1 133 ? -23.562 -5.376 15.405 1.00 62.12 133 ASP A CA 1
ATOM 1128 C C . ASP A 1 133 ? -24.054 -4.038 14.816 1.00 62.12 133 ASP A C 1
ATOM 1130 O O . ASP A 1 133 ? -23.358 -3.332 14.075 1.00 62.12 133 ASP A O 1
ATOM 1134 N N . LYS A 1 134 ? -25.299 -3.673 15.157 1.00 62.78 134 LYS A N 1
ATOM 1135 C CA . LYS A 1 134 ? -25.978 -2.458 14.673 1.00 62.78 134 LYS A CA 1
ATOM 1136 C C . LYS A 1 134 ? -25.259 -1.172 15.110 1.00 62.78 134 LYS A C 1
ATOM 1138 O O . LYS A 1 134 ? -25.365 -0.160 14.413 1.00 62.78 134 LYS A O 1
ATOM 1143 N N . TYR A 1 135 ? -24.527 -1.199 16.227 1.00 61.62 135 TYR A N 1
ATOM 1144 C CA . TYR A 1 135 ? -23.831 -0.030 16.766 1.00 61.62 135 TYR A CA 1
ATOM 1145 C C . TYR A 1 135 ? -22.535 0.253 15.995 1.00 61.62 135 TYR A C 1
ATOM 1147 O O . TYR A 1 135 ? -22.317 1.374 15.523 1.00 61.62 135 TYR A O 1
ATOM 1155 N N . LEU A 1 136 ? -21.745 -0.792 15.728 1.00 62.62 136 LEU A N 1
ATOM 1156 C CA . LEU A 1 136 ? -20.563 -0.725 14.860 1.00 62.62 136 LEU A CA 1
ATOM 1157 C C . LEU A 1 136 ? -20.920 -0.336 13.418 1.00 62.62 136 LEU A C 1
ATOM 1159 O O . LEU A 1 136 ? -20.192 0.424 12.768 1.00 62.62 136 LEU A O 1
ATOM 1163 N N . GLY A 1 137 ? -22.073 -0.798 12.925 1.00 62.97 137 GLY A N 1
ATOM 1164 C CA . GLY A 1 137 ? -22.658 -0.346 11.663 1.00 62.97 137 GLY A CA 1
ATOM 1165 C C . GLY A 1 137 ? -22.798 1.176 11.603 1.00 62.97 137 GLY A C 1
ATOM 1166 O O . GLY A 1 137 ? -22.344 1.797 10.645 1.00 62.97 137 GLY A O 1
ATOM 1167 N N . ASN A 1 138 ? -23.342 1.793 12.653 1.00 62.22 138 ASN A N 1
ATOM 1168 C CA . ASN A 1 138 ? -23.549 3.238 12.689 1.00 62.22 138 ASN A CA 1
ATOM 1169 C C . ASN A 1 138 ? -22.219 4.015 12.756 1.00 62.22 138 ASN A C 1
ATOM 1171 O O . ASN A 1 138 ? -22.016 4.955 11.987 1.00 62.22 138 ASN A O 1
ATOM 1175 N N . ILE A 1 139 ? -21.266 3.578 13.590 1.00 64.38 139 ILE A N 1
ATOM 1176 C CA . ILE A 1 139 ? -19.937 4.209 13.712 1.00 64.38 139 ILE A CA 1
ATOM 1177 C C . ILE A 1 139 ? -19.147 4.102 12.407 1.00 64.38 139 ILE A C 1
ATOM 1179 O O . ILE A 1 139 ? -18.548 5.078 11.960 1.00 64.38 139 ILE A O 1
ATOM 1183 N N . SER A 1 140 ? -19.166 2.940 11.757 1.00 59.06 140 SER A N 1
ATOM 1184 C CA . SER A 1 140 ? -18.506 2.770 10.463 1.00 59.06 140 SER A CA 1
ATOM 1185 C C . SER A 1 140 ? -19.173 3.602 9.373 1.00 59.06 140 SER A C 1
ATOM 1187 O O . SER A 1 140 ? -18.461 4.197 8.572 1.00 59.06 140 SER A O 1
ATOM 1189 N N . THR A 1 141 ? -20.506 3.733 9.356 1.00 58.84 141 THR A N 1
ATOM 1190 C CA . THR A 1 141 ? -21.185 4.658 8.436 1.00 58.84 141 THR A CA 1
ATOM 1191 C C . THR A 1 141 ? -20.895 6.115 8.750 1.00 58.84 141 THR A C 1
ATOM 1193 O O . THR A 1 141 ? -20.825 6.909 7.819 1.00 58.84 141 THR A O 1
ATOM 1196 N N . PHE A 1 142 ? -20.692 6.468 10.020 1.00 56.66 142 PHE A N 1
ATOM 1197 C CA . PHE A 1 142 ? -20.279 7.798 10.446 1.00 56.66 142 PHE A CA 1
ATOM 1198 C C . PHE A 1 142 ? -18.859 8.071 9.945 1.00 56.66 142 PHE A C 1
ATOM 1200 O O . PHE A 1 142 ? -18.682 8.958 9.122 1.00 56.66 142 PHE A O 1
ATOM 1207 N N . LYS A 1 143 ? -17.872 7.234 10.295 1.00 55.72 143 LYS A N 1
ATOM 1208 C CA . LYS A 1 143 ? -16.486 7.335 9.801 1.00 55.72 143 LYS A CA 1
ATOM 1209 C C . LYS A 1 143 ? -16.422 7.328 8.271 1.00 55.72 143 LYS A C 1
ATOM 1211 O O . LYS A 1 143 ? -15.744 8.167 7.696 1.00 55.72 143 LYS A O 1
ATOM 1216 N N . ALA A 1 144 ? -17.178 6.454 7.607 1.00 55.06 144 ALA A N 1
ATOM 1217 C CA . ALA A 1 144 ? -17.303 6.446 6.152 1.00 55.06 144 ALA A CA 1
ATOM 1218 C C . ALA A 1 144 ? -17.962 7.726 5.627 1.00 55.06 144 ALA A C 1
ATOM 1220 O O . ALA A 1 144 ? -17.590 8.196 4.575 1.00 55.06 144 ALA A O 1
ATOM 1221 N N . ARG A 1 145 ? -18.896 8.352 6.339 1.00 51.50 145 ARG A N 1
ATOM 1222 C CA . ARG A 1 145 ? -19.466 9.643 5.930 1.00 51.50 145 ARG A CA 1
ATOM 1223 C C . ARG A 1 145 ? -18.465 10.803 6.062 1.00 51.50 145 ARG A C 1
ATOM 1225 O O . ARG A 1 145 ? -18.593 11.761 5.312 1.00 51.50 145 ARG A O 1
ATOM 1232 N N . PHE A 1 146 ? -17.476 10.719 6.959 1.00 51.78 146 PHE A N 1
ATOM 1233 C CA . PHE A 1 146 ? -16.399 11.722 7.070 1.00 51.78 146 PHE A CA 1
ATOM 1234 C C . PHE A 1 146 ? -15.195 11.441 6.165 1.00 51.78 146 PHE A C 1
ATOM 1236 O O . PHE A 1 146 ? -14.515 12.377 5.763 1.00 51.78 146 PHE A O 1
ATOM 1243 N N . VAL A 1 147 ? -14.924 10.171 5.852 1.00 53.28 147 VAL A N 1
ATOM 1244 C CA . VAL A 1 147 ? -13.779 9.742 5.027 1.00 53.28 147 VAL A CA 1
ATOM 1245 C C . VAL A 1 147 ? -14.163 9.544 3.554 1.00 53.28 147 VAL A C 1
ATOM 1247 O O . VAL A 1 147 ? -13.314 9.675 2.680 1.00 53.28 147 VAL A O 1
ATOM 1250 N N . ASP A 1 148 ? -15.430 9.256 3.256 1.00 47.12 148 ASP A N 1
ATOM 1251 C CA . ASP A 1 148 ? -15.909 8.845 1.935 1.00 47.12 148 ASP A CA 1
ATOM 1252 C C . ASP A 1 148 ? -16.961 9.843 1.423 1.00 47.12 148 ASP A C 1
ATOM 1254 O O . ASP A 1 148 ? -18.170 9.713 1.648 1.00 47.12 148 ASP A O 1
ATOM 1258 N N . ASN A 1 149 ? -16.491 10.843 0.673 1.00 44.94 149 ASN A N 1
ATOM 1259 C CA . ASN A 1 149 ? -17.300 11.481 -0.363 1.00 44.94 149 ASN A CA 1
ATOM 1260 C C . ASN A 1 149 ? -17.542 10.412 -1.446 1.00 44.94 149 ASN A C 1
ATOM 1262 O O . ASN A 1 149 ? -16.806 10.304 -2.426 1.00 44.94 149 ASN A O 1
ATOM 1266 N N . LYS A 1 150 ? -18.537 9.555 -1.191 1.00 45.69 150 LYS A N 1
ATOM 1267 C CA . LYS A 1 150 ? -18.894 8.371 -1.977 1.00 45.69 150 LYS A CA 1
ATOM 1268 C C . LYS A 1 150 ? -19.160 8.723 -3.437 1.00 45.69 150 LYS A C 1
ATOM 1270 O O . LYS A 1 150 ? -20.288 9.046 -3.805 1.00 45.69 150 LYS A O 1
ATOM 1275 N N . HIS A 1 151 ? -18.153 8.545 -4.285 1.00 44.28 151 HIS A N 1
ATOM 1276 C CA . HIS A 1 151 ? -18.361 8.341 -5.711 1.00 44.28 151 HIS A CA 1
ATOM 1277 C C . HIS A 1 151 ? -18.275 6.826 -5.996 1.00 44.28 151 HIS A C 1
ATOM 1279 O O . HIS A 1 151 ? -17.259 6.206 -5.669 1.00 44.28 151 HIS A O 1
ATOM 1285 N N . PRO A 1 152 ? -19.294 6.195 -6.616 1.00 50.22 152 PRO A N 1
ATOM 1286 C CA . PRO A 1 152 ? -19.372 4.742 -6.862 1.00 50.22 152 PRO A CA 1
ATOM 1287 C C . PRO A 1 152 ? -18.218 4.148 -7.700 1.00 50.22 152 PRO A C 1
ATOM 1289 O O . PRO A 1 152 ? -18.093 2.933 -7.815 1.00 50.22 152 PRO A O 1
ATOM 1292 N N . TRP A 1 153 ? -17.337 4.996 -8.230 1.00 44.03 153 TRP A N 1
ATOM 1293 C CA . TRP A 1 153 ? -16.103 4.630 -8.923 1.00 44.03 153 TRP A CA 1
ATOM 1294 C C . TRP A 1 153 ? -14.961 4.177 -7.992 1.00 44.03 153 TRP A C 1
ATOM 1296 O O . TRP A 1 153 ? -14.124 3.375 -8.394 1.00 44.03 153 TRP A O 1
ATOM 1306 N N . ILE A 1 154 ? -14.914 4.627 -6.735 1.00 49.62 154 ILE A N 1
ATOM 1307 C CA . ILE A 1 154 ? -13.734 4.467 -5.860 1.00 49.62 154 ILE A CA 1
ATOM 1308 C C . ILE A 1 154 ? -13.554 3.013 -5.382 1.00 49.62 154 ILE A C 1
ATOM 1310 O O . ILE A 1 154 ? -12.428 2.532 -5.259 1.00 49.62 154 ILE A O 1
ATOM 1314 N N . HIS A 1 155 ? -14.644 2.256 -5.213 1.00 48.62 155 HIS A N 1
ATOM 1315 C CA . HIS A 1 155 ? -14.557 0.831 -4.865 1.00 48.62 155 HIS A CA 1
ATOM 1316 C C . HIS A 1 155 ? -14.038 -0.037 -6.028 1.00 48.62 155 HIS A C 1
ATOM 1318 O O . HIS A 1 155 ? -13.442 -1.086 -5.790 1.00 48.62 155 HIS A O 1
ATOM 1324 N N . TRP A 1 156 ? -14.254 0.390 -7.277 1.00 43.34 156 TRP A N 1
ATOM 1325 C CA . TRP A 1 156 ? -13.757 -0.300 -8.473 1.00 43.34 156 TRP A CA 1
ATOM 1326 C C . TRP A 1 156 ? -12.323 0.120 -8.823 1.00 43.34 156 TRP A C 1
ATOM 1328 O O . TRP A 1 156 ? -11.507 -0.719 -9.195 1.00 43.34 156 TRP A O 1
ATOM 1338 N N . VAL A 1 157 ? -11.984 1.398 -8.633 1.00 46.50 157 VAL A N 1
ATOM 1339 C CA . VAL A 1 157 ? -10.649 1.932 -8.933 1.00 46.50 157 VAL A CA 1
ATOM 1340 C C . VAL A 1 157 ? -9.612 1.527 -7.885 1.00 46.50 157 VAL A C 1
ATOM 1342 O O . VAL A 1 157 ? -8.474 1.294 -8.261 1.00 46.50 157 VAL A O 1
ATOM 1345 N N . GLY A 1 158 ? -9.959 1.354 -6.604 1.00 46.62 158 GLY A N 1
ATOM 1346 C CA . GLY A 1 158 ? -8.969 1.028 -5.560 1.00 46.62 158 GLY A CA 1
ATOM 1347 C C . GLY A 1 158 ? -8.227 -0.306 -5.752 1.00 46.62 158 GLY A C 1
ATOM 1348 O O . GLY A 1 158 ? -7.069 -0.433 -5.366 1.00 46.62 158 GLY A O 1
ATOM 1349 N N . ILE A 1 159 ? -8.859 -1.291 -6.397 1.00 52.94 159 ILE A N 1
ATOM 1350 C CA . ILE A 1 159 ? -8.270 -2.621 -6.667 1.00 52.94 159 ILE A CA 1
ATOM 1351 C C . ILE A 1 159 ? -7.545 -2.656 -8.030 1.00 52.94 159 ILE A C 1
ATOM 1353 O O . ILE A 1 159 ? -6.756 -3.561 -8.312 1.00 52.94 159 ILE A O 1
ATOM 1357 N N . PHE A 1 160 ? -7.768 -1.650 -8.876 1.00 43.31 160 PHE A N 1
ATOM 1358 C CA . PHE A 1 160 ? -7.294 -1.620 -10.256 1.00 43.31 160 PHE A CA 1
ATOM 1359 C C . PHE A 1 160 ? -5.786 -1.321 -10.421 1.00 43.31 160 PHE A C 1
ATOM 1361 O O . PHE A 1 160 ? -5.136 -2.051 -11.171 1.00 43.31 160 PHE A O 1
ATOM 1368 N N . PRO A 1 161 ? -5.159 -0.337 -9.735 1.00 51.91 161 PRO A N 1
ATOM 1369 C CA . PRO A 1 161 ? -3.747 -0.021 -9.958 1.00 51.91 161 PRO A CA 1
ATOM 1370 C C . PRO A 1 161 ? -2.812 -1.096 -9.393 1.00 51.91 161 PRO A C 1
ATOM 1372 O O . PRO A 1 161 ? -1.824 -1.442 -10.038 1.00 51.91 161 PRO A O 1
ATOM 1375 N N . ALA A 1 162 ? -3.152 -1.687 -8.243 1.00 52.03 162 ALA A N 1
ATOM 1376 C CA . ALA A 1 162 ? -2.351 -2.742 -7.619 1.00 52.03 162 ALA A CA 1
ATOM 1377 C C . ALA A 1 162 ? -2.265 -4.007 -8.493 1.00 52.03 162 ALA A C 1
ATOM 1379 O O . ALA A 1 162 ? -1.239 -4.683 -8.509 1.00 52.03 162 ALA A O 1
ATOM 1380 N N . ARG A 1 163 ? -3.322 -4.307 -9.262 1.00 57.56 163 ARG A N 1
ATOM 1381 C CA . ARG A 1 163 ? -3.334 -5.423 -10.215 1.00 57.56 163 ARG A CA 1
ATOM 1382 C C . ARG A 1 163 ? -2.711 -5.057 -11.561 1.00 57.56 163 ARG A C 1
ATOM 1384 O O . ARG A 1 163 ? -1.990 -5.875 -12.125 1.00 57.56 163 ARG A O 1
ATOM 1391 N N . SER A 1 164 ? -2.975 -3.858 -12.075 1.00 55.03 164 SER A N 1
ATOM 1392 C CA . SER A 1 164 ? -2.510 -3.466 -13.408 1.00 55.03 164 SER A CA 1
ATOM 1393 C C . SER A 1 164 ? -1.008 -3.208 -13.463 1.00 55.03 164 SER A C 1
ATOM 1395 O O . SER A 1 164 ? -0.384 -3.580 -14.449 1.00 55.03 164 SER A O 1
ATOM 1397 N N . ILE A 1 165 ? -0.395 -2.633 -12.425 1.00 66.62 165 ILE A N 1
ATOM 1398 C CA . ILE A 1 165 ? 1.011 -2.202 -12.504 1.00 66.62 165 ILE A CA 1
ATOM 1399 C C . ILE A 1 165 ? 1.987 -3.376 -12.733 1.00 66.62 165 ILE A C 1
ATOM 1401 O O . ILE A 1 165 ? 2.750 -3.307 -13.697 1.00 66.62 165 ILE A O 1
ATOM 1405 N N . PRO A 1 166 ? 1.949 -4.488 -11.972 1.00 67.44 166 PRO A N 1
ATOM 1406 C CA . PRO A 1 166 ? 2.850 -5.620 -12.217 1.00 67.44 166 PRO A CA 1
ATOM 1407 C C . PRO A 1 166 ? 2.609 -6.301 -13.571 1.00 67.44 166 PRO A C 1
ATOM 1409 O O . PRO A 1 166 ? 3.551 -6.748 -14.221 1.00 67.44 166 PRO A O 1
ATOM 1412 N N . VAL A 1 167 ? 1.349 -6.362 -14.019 1.00 68.25 167 VAL A N 1
ATOM 1413 C CA . VAL A 1 167 ? 0.976 -6.980 -15.302 1.00 68.25 167 VAL A CA 1
ATOM 1414 C C . VAL A 1 167 ? 1.449 -6.128 -16.479 1.00 68.25 167 VAL A C 1
ATOM 1416 O O . VAL A 1 167 ? 1.965 -6.668 -17.453 1.00 68.25 167 VAL A O 1
ATOM 1419 N N . LEU A 1 168 ? 1.335 -4.802 -16.379 1.00 72.94 168 LEU A N 1
ATOM 1420 C CA . LEU A 1 168 ? 1.828 -3.873 -17.395 1.00 72.94 168 LEU A CA 1
ATOM 1421 C C . LEU A 1 168 ? 3.345 -3.979 -17.553 1.00 72.94 168 LEU A C 1
ATOM 1423 O O . LEU A 1 168 ? 3.823 -4.085 -18.679 1.00 72.94 168 LEU A O 1
ATOM 1427 N N . PHE A 1 169 ? 4.096 -4.031 -16.449 1.00 70.38 169 PHE A N 1
ATOM 1428 C CA . PHE A 1 169 ? 5.544 -4.240 -16.506 1.00 70.38 169 PHE A CA 1
ATOM 1429 C C . PHE A 1 169 ? 5.920 -5.629 -17.036 1.00 70.38 169 PHE A C 1
ATOM 1431 O O . PHE A 1 169 ? 6.879 -5.750 -17.794 1.00 70.38 169 PHE A O 1
ATOM 1438 N N . PHE A 1 170 ? 5.151 -6.672 -16.712 1.00 73.44 170 PHE A N 1
ATOM 1439 C CA . PHE A 1 170 ? 5.365 -8.005 -17.275 1.00 73.44 170 PHE A CA 1
ATOM 1440 C C . PHE A 1 170 ? 5.200 -8.009 -18.802 1.00 73.44 170 PHE A C 1
ATOM 1442 O O . PHE A 1 170 ? 6.090 -8.473 -19.511 1.00 73.44 170 PHE A O 1
ATOM 1449 N N . ILE A 1 171 ? 4.100 -7.443 -19.313 1.00 77.12 171 ILE A N 1
ATOM 1450 C CA . ILE A 1 171 ? 3.843 -7.312 -20.757 1.00 77.12 171 ILE A CA 1
ATOM 1451 C C . ILE A 1 171 ? 4.937 -6.469 -21.417 1.00 77.12 171 ILE A C 1
ATOM 1453 O O . ILE A 1 171 ? 5.456 -6.840 -22.469 1.00 77.12 171 ILE A O 1
ATOM 1457 N N . PHE A 1 172 ? 5.326 -5.367 -20.777 1.00 78.06 172 PHE A N 1
ATOM 1458 C CA . PHE A 1 172 ? 6.378 -4.478 -21.248 1.00 78.06 172 PHE A CA 1
ATOM 1459 C C . PHE A 1 172 ? 7.715 -5.214 -21.442 1.00 78.06 172 PHE A C 1
ATOM 1461 O O . PHE A 1 172 ? 8.307 -5.148 -22.521 1.00 78.06 172 PHE A O 1
ATOM 1468 N N . TRP A 1 173 ? 8.167 -5.979 -20.444 1.00 79.06 173 TRP A N 1
ATOM 1469 C CA . TRP A 1 173 ? 9.405 -6.755 -20.557 1.00 79.06 173 TRP A CA 1
ATOM 1470 C C . TRP A 1 173 ? 9.308 -7.899 -21.559 1.00 79.06 173 TRP A C 1
ATOM 1472 O O . TRP A 1 173 ? 10.295 -8.202 -22.228 1.00 79.06 173 TRP A O 1
ATOM 1482 N N . PHE A 1 174 ? 8.130 -8.505 -21.709 1.00 78.12 174 PHE A N 1
ATOM 1483 C CA . PHE A 1 174 ? 7.898 -9.544 -22.708 1.00 78.12 174 PHE A CA 1
ATOM 1484 C C . PHE A 1 174 ? 8.041 -8.997 -24.137 1.00 78.12 174 PHE A C 1
ATOM 1486 O O . PHE A 1 174 ? 8.700 -9.614 -24.973 1.00 78.12 174 PHE A O 1
ATOM 1493 N N . ILE A 1 175 ? 7.495 -7.803 -24.402 1.00 80.62 175 ILE A N 1
ATOM 1494 C CA . ILE A 1 175 ? 7.647 -7.094 -25.683 1.00 80.62 175 ILE A CA 1
ATOM 1495 C C . ILE A 1 175 ? 9.120 -6.751 -25.938 1.00 80.62 175 ILE A C 1
ATOM 1497 O O . ILE A 1 175 ? 9.624 -6.977 -27.036 1.00 80.62 175 ILE A O 1
ATOM 1501 N N . PHE A 1 176 ? 9.834 -6.253 -24.927 1.00 74.12 176 PHE A N 1
ATOM 1502 C CA . PHE A 1 176 ? 11.259 -5.933 -25.047 1.00 74.12 176 PHE A CA 1
ATOM 1503 C C . PHE A 1 176 ? 12.129 -7.169 -25.291 1.00 74.12 176 PHE A C 1
ATOM 1505 O O . PHE A 1 176 ? 13.038 -7.113 -26.116 1.00 74.12 176 PHE A O 1
ATOM 1512 N N . LEU A 1 177 ? 11.839 -8.295 -24.635 1.00 75.19 177 LEU A N 1
ATOM 1513 C CA . LEU A 1 177 ? 12.532 -9.561 -24.876 1.00 75.19 177 LEU A CA 1
ATOM 1514 C C . LEU A 1 177 ? 12.277 -10.072 -26.297 1.00 75.19 177 LEU A C 1
ATOM 1516 O O . LEU A 1 177 ? 13.205 -10.529 -26.966 1.00 75.19 177 LEU A O 1
ATOM 1520 N N . TYR A 1 178 ? 11.042 -9.942 -26.783 1.00 77.81 178 TYR A N 1
ATOM 1521 C CA . TYR A 1 178 ? 10.690 -10.284 -28.158 1.00 77.81 178 TYR A CA 1
ATOM 1522 C C . TYR A 1 178 ? 11.459 -9.417 -29.169 1.00 77.81 178 TYR A C 1
ATOM 1524 O O . TYR A 1 178 ? 12.091 -9.951 -30.080 1.00 77.81 178 TYR A O 1
ATOM 1532 N N . LEU A 1 179 ? 11.505 -8.096 -28.964 1.00 73.81 179 LEU A N 1
ATOM 15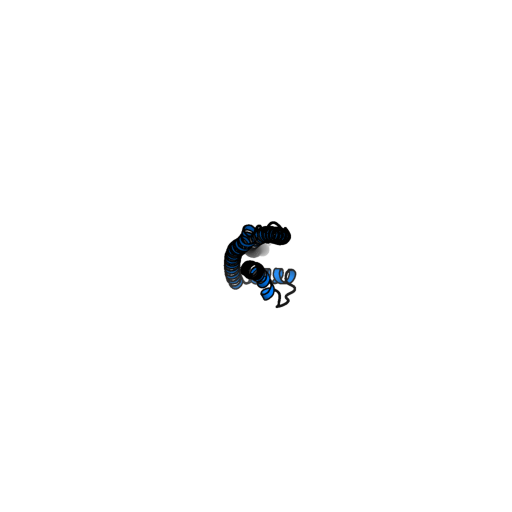33 C CA . LEU A 1 179 ? 12.277 -7.169 -29.802 1.00 73.81 179 LEU A CA 1
ATOM 1534 C C . LEU A 1 179 ? 13.789 -7.438 -29.747 1.00 73.81 179 LEU A C 1
ATOM 1536 O O . LEU A 1 179 ? 14.447 -7.437 -30.785 1.00 73.81 179 LEU A O 1
ATOM 1540 N N . ALA A 1 180 ? 14.341 -7.713 -28.563 1.00 67.31 180 ALA A N 1
ATOM 1541 C CA . ALA A 1 180 ? 15.756 -8.045 -28.379 1.00 67.31 180 ALA A CA 1
ATOM 1542 C C . ALA A 1 180 ? 16.143 -9.394 -29.012 1.00 67.31 180 ALA A C 1
ATOM 1544 O O . ALA A 1 180 ? 17.295 -9.597 -29.392 1.00 67.31 180 ALA A O 1
ATOM 1545 N N . THR A 1 181 ? 15.190 -10.321 -29.133 1.00 68.06 181 THR A N 1
ATOM 1546 C CA . THR A 1 181 ? 15.395 -11.599 -29.830 1.00 68.06 181 THR A CA 1
ATOM 1547 C C . THR A 1 181 ? 15.400 -11.392 -31.346 1.00 68.06 181 THR A C 1
ATOM 1549 O O . THR A 1 181 ? 16.266 -11.931 -32.030 1.00 68.06 181 THR A O 1
ATOM 1552 N N . GLN A 1 182 ? 14.502 -10.551 -31.870 1.00 65.56 182 GLN A N 1
ATOM 1553 C CA . GLN A 1 182 ? 14.420 -10.238 -33.302 1.00 65.56 182 GLN A CA 1
ATOM 1554 C C . GLN A 1 182 ? 15.669 -9.508 -33.826 1.00 65.56 182 GLN A C 1
ATOM 1556 O O . GLN A 1 182 ? 16.172 -9.834 -34.896 1.00 65.56 182 GLN A O 1
ATOM 1561 N N . THR A 1 183 ? 16.236 -8.576 -33.056 1.00 61.44 183 THR A N 1
ATOM 1562 C CA . THR A 1 183 ? 17.446 -7.822 -33.450 1.00 61.44 183 THR A CA 1
ATOM 1563 C C . THR A 1 183 ? 18.736 -8.645 -33.465 1.00 61.44 183 THR A C 1
ATOM 1565 O O . THR A 1 183 ? 19.770 -8.144 -33.900 1.00 61.44 183 THR A O 1
ATOM 1568 N N . LYS A 1 184 ? 18.711 -9.897 -32.994 1.00 53.00 184 LYS A N 1
ATOM 1569 C CA . LYS A 1 184 ? 19.842 -10.831 -33.099 1.00 53.00 184 LYS A CA 1
ATOM 1570 C C . LYS A 1 184 ? 19.724 -11.842 -34.240 1.00 53.00 184 LYS A C 1
ATOM 1572 O O . LYS A 1 184 ? 20.699 -12.549 -34.481 1.00 53.00 184 LYS A O 1
ATOM 1577 N N . ILE A 1 185 ? 18.553 -11.953 -34.869 1.00 49.09 185 ILE A N 1
ATOM 1578 C CA . ILE A 1 185 ? 18.277 -12.913 -35.953 1.00 49.09 185 ILE A CA 1
ATOM 1579 C C . ILE A 1 185 ? 18.524 -12.285 -37.344 1.00 49.09 185 ILE A C 1
ATOM 1581 O O . ILE A 1 185 ? 18.668 -13.022 -38.316 1.00 49.09 185 ILE A O 1
ATOM 1585 N N . CYS A 1 186 ? 18.665 -10.957 -37.426 1.00 39.31 186 CYS A N 1
ATOM 1586 C CA . CYS A 1 186 ? 19.293 -10.255 -38.555 1.00 39.31 186 CYS A CA 1
ATOM 1587 C C . CYS A 1 186 ? 20.770 -9.959 -38.261 1.00 39.31 186 CYS A C 1
ATOM 1589 O O . CYS A 1 186 ? 21.555 -9.944 -39.232 1.00 39.31 186 CYS A O 1
#

pLDDT: mean 70.22, std 11.59, range [39.31, 90.88]

Sequence (186 aa):
MDKSSKKKQENRWKWWDDFKKRNDSKKKQENWWKWWNDEENLKSIEYYGLIDQEIHREHNLIANRMNWYVTSQSFLMAAFAVSGNNNYRLGFLSIFLPILGILTSFIIGASLYAAIKAMDQLKTEKKRILKQDKYLGNISTFKARFVDNKHPWIHWVGIFPARSIPVLFFIFWFIFLYLATQTKIC

Foldseek 3Di:
DDPVVVVVVVVVVVVVVVVVVVVVVVVVVVVVVVVVVVVVLVVVVVVVVVLVVVLVVLVVVLVVLVVVLVVLLVVLVVQLVVCVPDPPNPLVSNQVSLVVLLVSLVVSLVVLVVSVVVVVVSVVVVVVVLVVDVSSVVVVVVVCVVVDPDDVCCVVVVVPCSNVVSVVSNVVSVVSNVVSVVVVVD

Radius of gyration: 34.52 Å; chains: 1; bounding box: 83×30×112 Å